Protein AF-A0A7C1Z2X5-F1 (afdb_monomer_lite)

pLDDT: mean 74.33, std 17.48, range [30.69, 94.12]

Structure (mmCIF, N/CA/C/O backbone):
data_AF-A0A7C1Z2X5-F1
#
_entry.id   AF-A0A7C1Z2X5-F1
#
loop_
_atom_site.group_PDB
_atom_site.id
_atom_site.type_symbol
_atom_site.label_atom_id
_atom_site.label_alt_id
_atom_site.label_comp_id
_atom_site.label_asym_id
_atom_site.label_entity_id
_atom_site.label_seq_id
_atom_site.pdbx_PDB_ins_code
_atom_site.Cartn_x
_atom_site.Cartn_y
_atom_site.Cartn_z
_atom_site.occupancy
_atom_site.B_iso_or_equiv
_atom_site.auth_seq_id
_atom_site.auth_comp_id
_atom_site.auth_asym_id
_atom_site.auth_atom_id
_atom_site.pdbx_PDB_model_num
ATOM 1 N N . MET A 1 1 ? 33.574 61.522 -12.516 1.00 36.53 1 MET A N 1
ATOM 2 C CA . MET A 1 1 ? 32.920 60.267 -12.088 1.00 36.53 1 MET A CA 1
ATOM 3 C C . MET A 1 1 ? 31.452 60.374 -12.451 1.00 36.53 1 MET A C 1
ATOM 5 O O . MET A 1 1 ? 30.742 61.116 -11.791 1.00 36.53 1 MET A O 1
ATOM 9 N N . VAL A 1 2 ? 31.023 59.736 -13.539 1.00 30.69 2 VAL A N 1
ATOM 10 C CA . VAL A 1 2 ? 29.608 59.708 -13.940 1.00 30.69 2 VAL A CA 1
ATOM 11 C C . VAL A 1 2 ? 29.124 58.285 -13.712 1.00 30.69 2 VAL A C 1
ATOM 13 O O . VAL A 1 2 ? 29.664 57.353 -14.300 1.00 30.69 2 VAL A O 1
ATOM 16 N N . ALA A 1 3 ? 28.179 58.125 -12.788 1.00 36.22 3 ALA A N 1
ATOM 17 C CA . ALA A 1 3 ? 27.564 56.844 -12.484 1.00 36.22 3 ALA A CA 1
ATOM 18 C C . ALA A 1 3 ? 26.630 56.450 -13.634 1.00 36.22 3 ALA A C 1
ATOM 20 O O . ALA A 1 3 ? 25.694 57.178 -13.963 1.00 36.22 3 ALA A O 1
ATOM 21 N N . SER A 1 4 ? 26.890 55.305 -14.257 1.00 33.34 4 SER A N 1
ATOM 22 C CA . SER A 1 4 ? 25.981 54.675 -15.207 1.00 33.34 4 SER A CA 1
ATOM 23 C C . SER A 1 4 ? 24.850 53.991 -14.435 1.00 33.34 4 SER A C 1
ATOM 25 O O . SER A 1 4 ? 25.054 52.989 -13.755 1.00 33.34 4 SER A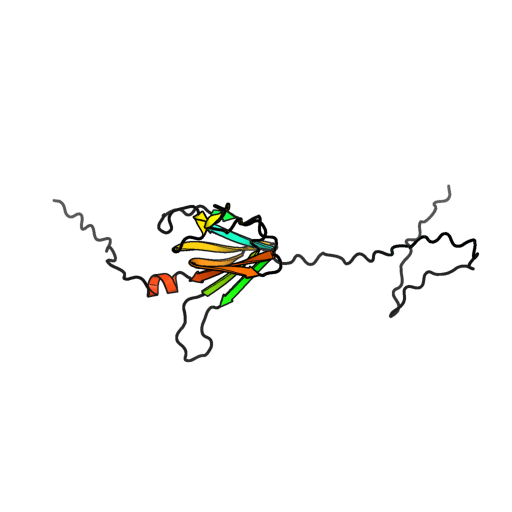 O 1
ATOM 27 N N . VAL A 1 5 ? 23.644 54.549 -14.531 1.00 36.69 5 VAL A N 1
ATOM 28 C CA . VAL A 1 5 ? 22.410 53.912 -14.054 1.00 36.69 5 VAL A CA 1
ATOM 29 C C . VAL A 1 5 ? 22.036 52.806 -15.043 1.00 36.69 5 VAL A C 1
ATOM 31 O O . VAL A 1 5 ? 21.775 53.077 -16.213 1.00 36.69 5 VAL A O 1
ATOM 34 N N . GLN A 1 6 ? 22.033 51.554 -14.588 1.00 34.34 6 GLN A N 1
ATOM 35 C CA . GLN A 1 6 ? 21.512 50.415 -15.348 1.00 34.34 6 GLN A CA 1
ATOM 36 C C . GLN A 1 6 ? 19.977 50.425 -15.249 1.00 34.34 6 GLN A C 1
ATOM 38 O O . GLN A 1 6 ? 19.421 50.193 -14.178 1.00 34.34 6 GLN A O 1
ATOM 43 N N . LEU A 1 7 ? 19.287 50.730 -16.352 1.00 38.97 7 LEU A N 1
ATOM 44 C CA . LEU A 1 7 ? 17.836 50.553 -16.461 1.00 38.97 7 LEU A CA 1
ATOM 45 C C . LEU A 1 7 ? 17.527 49.060 -16.649 1.00 38.97 7 LEU A C 1
ATOM 47 O O . LEU A 1 7 ? 17.833 48.492 -17.695 1.00 38.97 7 LEU A O 1
ATOM 51 N N . ASN A 1 8 ? 16.894 48.438 -15.652 1.00 41.94 8 ASN A N 1
ATOM 52 C CA . ASN A 1 8 ? 16.293 47.112 -15.792 1.00 41.94 8 ASN A CA 1
ATOM 53 C C . ASN A 1 8 ? 15.168 47.182 -16.835 1.00 41.94 8 ASN A C 1
ATOM 55 O O . ASN A 1 8 ? 14.164 47.865 -16.628 1.00 41.94 8 ASN A O 1
ATOM 59 N N . ALA A 1 9 ? 15.341 46.491 -17.961 1.00 46.16 9 ALA A N 1
ATOM 60 C CA . ALA A 1 9 ? 14.341 46.408 -19.017 1.00 46.16 9 ALA A CA 1
ATOM 61 C C . ALA A 1 9 ? 13.081 45.689 -18.501 1.00 46.16 9 ALA A C 1
ATOM 63 O O . ALA A 1 9 ? 13.100 44.486 -18.247 1.00 46.16 9 ALA A O 1
ATOM 64 N N . ALA A 1 10 ? 11.980 46.425 -18.344 1.00 41.62 10 ALA A N 1
ATOM 65 C CA . ALA A 1 10 ? 10.670 45.841 -18.089 1.00 41.62 10 ALA A CA 1
ATOM 66 C C . ALA A 1 10 ? 10.090 45.304 -19.406 1.00 41.62 10 ALA A C 1
ATOM 68 O O . ALA A 1 10 ? 9.787 46.069 -20.321 1.00 41.62 10 ALA A O 1
ATOM 69 N N . VAL A 1 11 ? 9.932 43.984 -19.498 1.00 43.09 11 VAL A N 1
ATOM 70 C CA . VAL A 1 11 ? 9.144 43.326 -20.547 1.00 43.09 11 VAL A CA 1
ATOM 71 C C . VAL A 1 11 ? 7.666 43.629 -20.274 1.00 43.09 11 VAL A C 1
ATOM 73 O O . VAL A 1 11 ? 7.116 43.177 -19.273 1.00 43.09 11 VAL A O 1
ATOM 76 N N . GLN A 1 12 ? 7.027 44.432 -21.128 1.00 41.28 12 GLN A N 1
ATOM 77 C CA . GLN A 1 12 ? 5.584 44.690 -21.080 1.00 41.28 12 GLN A CA 1
ATOM 78 C C . GLN A 1 12 ? 4.863 43.602 -21.885 1.00 41.28 12 GLN A C 1
ATOM 80 O O . GLN A 1 12 ? 5.049 43.495 -23.096 1.00 41.28 12 GLN A O 1
ATOM 85 N N . LEU A 1 13 ? 4.061 42.780 -21.209 1.00 40.88 13 LEU A N 1
ATOM 86 C CA . LEU A 1 13 ? 3.206 41.781 -21.846 1.00 40.88 13 LEU A CA 1
ATOM 87 C C . LEU A 1 13 ? 1.872 42.448 -22.194 1.00 40.88 13 LEU A C 1
ATOM 89 O O . LEU A 1 13 ? 1.061 42.673 -21.302 1.00 40.88 13 LEU A O 1
ATOM 93 N N . ASN A 1 14 ? 1.649 42.764 -23.472 1.00 41.78 14 ASN A N 1
ATOM 94 C CA . ASN A 1 14 ? 0.318 43.094 -23.976 1.00 41.78 14 ASN A CA 1
ATOM 95 C C . ASN A 1 14 ? -0.160 41.991 -24.916 1.00 41.78 14 ASN A C 1
ATOM 97 O O . ASN A 1 14 ? 0.607 41.433 -25.699 1.00 41.78 14 ASN A O 1
ATOM 101 N N . ASP A 1 15 ? -1.434 41.676 -24.748 1.00 51.31 15 ASP A N 1
ATOM 102 C CA . ASP A 1 15 ? -2.094 40.431 -25.099 1.00 51.31 15 ASP A CA 1
ATOM 103 C C . ASP A 1 15 ? -1.621 39.782 -26.420 1.00 51.31 15 ASP A C 1
ATOM 105 O O . ASP A 1 15 ? -1.677 40.355 -27.509 1.00 51.31 15 ASP A O 1
ATOM 109 N N . THR A 1 16 ? -1.160 38.537 -26.282 1.00 46.31 16 THR A N 1
ATOM 110 C CA . THR A 1 16 ? -0.914 37.533 -27.332 1.00 46.31 16 THR A CA 1
ATOM 111 C C . THR A 1 16 ? 0.319 37.630 -28.258 1.00 46.31 16 THR A C 1
ATOM 113 O O . THR A 1 16 ? 0.511 36.703 -29.048 1.00 46.31 16 THR A O 1
ATOM 116 N N . ARG A 1 17 ? 1.232 38.617 -28.178 1.00 43.19 17 ARG A N 1
ATOM 117 C CA . ARG A 1 17 ? 2.534 38.547 -28.906 1.00 43.19 17 ARG A CA 1
ATOM 118 C C . ARG A 1 17 ? 3.709 39.183 -28.153 1.00 43.19 17 ARG A C 1
ATOM 120 O O . ARG A 1 17 ? 3.627 40.324 -27.717 1.00 43.19 17 ARG A O 1
ATOM 127 N N . VAL A 1 18 ? 4.845 38.478 -28.099 1.00 48.53 18 VAL A N 1
ATOM 128 C CA . VAL A 1 18 ? 6.144 39.038 -27.677 1.00 48.53 18 VAL A CA 1
ATOM 129 C C . VAL A 1 18 ? 6.671 39.923 -28.807 1.00 48.53 18 VAL A C 1
ATOM 131 O O . VAL A 1 18 ? 7.112 39.413 -29.836 1.00 48.53 18 VAL A O 1
ATOM 134 N N . GLN A 1 19 ? 6.612 41.245 -28.648 1.00 46.66 19 GLN A N 1
ATOM 135 C CA . GLN A 1 19 ? 7.314 42.168 -29.539 1.00 46.66 19 GLN A CA 1
ATOM 136 C C . GLN A 1 19 ? 8.690 42.487 -28.955 1.00 46.66 19 GLN A C 1
ATOM 138 O O . GLN A 1 19 ? 8.807 43.108 -27.902 1.00 46.66 19 GLN A O 1
ATOM 143 N N . LEU A 1 20 ? 9.743 42.059 -29.651 1.00 52.00 20 LEU A N 1
ATOM 144 C CA . LEU A 1 20 ? 11.082 42.598 -29.438 1.00 52.00 20 LEU A CA 1
ATOM 145 C C . LEU A 1 20 ? 11.093 43.986 -30.086 1.00 52.00 20 LEU A C 1
ATOM 147 O O . LEU A 1 20 ? 10.837 44.091 -31.285 1.00 52.00 20 LEU A O 1
ATOM 151 N N . ASN A 1 21 ? 11.334 45.046 -29.312 1.00 46.88 21 ASN A N 1
ATOM 152 C CA . ASN A 1 21 ? 11.416 46.412 -29.837 1.00 46.88 21 ASN A CA 1
ATOM 153 C C . ASN A 1 21 ? 12.552 46.512 -30.868 1.00 46.88 21 ASN A C 1
ATOM 155 O O . ASN A 1 21 ? 13.716 46.700 -30.515 1.00 46.88 21 ASN A O 1
ATOM 159 N N . GLY A 1 22 ? 12.208 46.370 -32.146 1.00 48.06 22 GLY A N 1
ATOM 160 C CA . GLY A 1 22 ? 13.122 46.568 -33.259 1.00 48.06 22 GLY A CA 1
ATOM 161 C C . GLY A 1 22 ? 13.428 48.052 -33.446 1.00 48.06 22 GLY A C 1
ATOM 162 O O . GLY A 1 22 ? 12.606 48.794 -33.975 1.00 48.06 22 GLY A O 1
ATOM 163 N N . GLY A 1 23 ? 14.636 48.473 -33.062 1.00 51.31 23 GLY A N 1
ATOM 164 C CA . GLY A 1 23 ? 15.364 49.467 -33.861 1.00 51.31 23 GLY A CA 1
ATOM 165 C C . GLY A 1 23 ? 15.668 48.884 -35.253 1.00 51.31 23 GLY A C 1
ATOM 166 O O . GLY A 1 23 ? 15.601 47.662 -35.409 1.00 51.31 23 GLY A O 1
ATOM 167 N N . PRO A 1 24 ? 15.940 49.715 -36.278 1.00 46.16 24 PRO A N 1
ATOM 168 C CA . PRO A 1 24 ? 15.879 49.306 -37.681 1.00 46.16 24 PRO A CA 1
ATOM 169 C C . PRO A 1 24 ? 16.773 48.091 -37.959 1.00 46.16 24 PRO A C 1
ATOM 171 O O . PRO A 1 24 ? 17.960 48.079 -37.642 1.00 46.16 24 PRO A O 1
ATOM 174 N N . TYR A 1 25 ? 16.157 47.065 -38.537 1.00 45.47 25 TYR A N 1
ATOM 175 C CA . TYR A 1 25 ? 16.749 45.794 -38.932 1.00 45.47 25 TYR A CA 1
ATOM 176 C C . TYR A 1 25 ? 17.856 46.023 -39.970 1.00 45.47 25 TYR A C 1
ATOM 178 O O . TYR A 1 25 ? 17.603 46.481 -41.079 1.00 45.47 25 TYR A O 1
ATOM 186 N N . THR A 1 26 ? 19.096 45.674 -39.638 1.00 45.47 26 THR A N 1
ATOM 187 C CA . THR A 1 26 ? 20.100 45.351 -40.652 1.00 45.47 26 THR A CA 1
ATOM 188 C C . THR A 1 26 ? 20.027 43.851 -40.901 1.00 45.47 26 THR A C 1
ATOM 190 O O . THR A 1 26 ? 20.527 43.035 -40.130 1.00 45.47 26 THR A O 1
ATOM 193 N N . GLU A 1 27 ? 19.340 43.478 -41.976 1.00 49.50 27 GLU A N 1
ATOM 194 C CA . GLU A 1 27 ? 19.262 42.108 -42.481 1.00 49.50 27 GLU A CA 1
ATOM 195 C C . GLU A 1 27 ? 20.616 41.683 -43.075 1.00 49.50 27 GLU A C 1
ATOM 197 O O . GLU A 1 27 ? 20.890 41.799 -44.265 1.00 49.50 27 GLU A O 1
ATOM 202 N N . GLY A 1 28 ? 21.516 41.233 -42.201 1.00 44.75 28 GLY A N 1
ATOM 203 C CA . GLY A 1 28 ? 22.799 40.640 -42.567 1.00 44.75 28 GLY A CA 1
ATOM 204 C C . GLY A 1 28 ? 22.756 39.120 -42.442 1.00 44.75 28 GLY A C 1
ATOM 205 O O . GLY A 1 28 ? 22.674 38.619 -41.329 1.00 44.75 28 GLY A O 1
ATOM 206 N N . ALA A 1 29 ? 22.826 38.436 -43.592 1.00 45.94 29 ALA A N 1
ATOM 207 C CA . ALA A 1 29 ? 23.126 37.015 -43.829 1.00 45.94 29 ALA A CA 1
ATOM 208 C C . ALA A 1 29 ? 22.556 35.985 -42.828 1.00 45.94 29 ALA A C 1
ATOM 210 O O . ALA A 1 29 ? 23.016 35.851 -41.698 1.00 45.94 29 ALA A O 1
ATOM 211 N N . ALA A 1 30 ? 21.615 35.168 -43.312 1.00 49.44 30 ALA A N 1
ATOM 212 C CA . ALA A 1 30 ? 20.989 34.060 -42.596 1.00 49.44 30 ALA A CA 1
ATOM 213 C C . ALA A 1 30 ? 22.002 33.004 -42.100 1.00 49.44 30 ALA A C 1
ATOM 215 O O . ALA A 1 30 ? 22.217 31.974 -42.735 1.00 49.44 30 ALA A O 1
ATOM 216 N N . ALA A 1 31 ? 22.593 33.227 -40.927 1.00 50.81 31 ALA A N 1
ATOM 217 C CA . ALA A 1 31 ? 23.061 32.148 -40.074 1.00 50.81 31 ALA A CA 1
ATOM 218 C C . ALA A 1 31 ? 21.823 31.596 -39.358 1.00 50.81 31 ALA A C 1
ATOM 220 O O . ALA A 1 31 ? 21.234 32.282 -38.524 1.00 50.81 31 ALA A O 1
ATOM 221 N N . GLY A 1 32 ? 21.386 30.392 -39.738 1.00 50.66 32 GLY A N 1
ATOM 222 C CA . GLY A 1 32 ? 20.233 29.688 -39.166 1.00 50.66 32 GLY A CA 1
ATOM 223 C C . GLY A 1 32 ? 20.441 29.301 -37.700 1.00 50.66 32 GLY A C 1
ATOM 224 O O . GLY A 1 32 ? 20.565 28.125 -37.376 1.00 50.66 32 GLY A O 1
ATOM 225 N N . GLY A 1 33 ? 20.516 30.291 -36.816 1.00 49.38 33 GLY A N 1
ATOM 226 C CA . GLY A 1 33 ? 20.497 30.110 -35.376 1.00 49.38 33 GLY A CA 1
ATOM 227 C C . GLY A 1 33 ? 19.057 30.135 -34.889 1.00 49.38 33 GLY A C 1
ATOM 228 O O . GLY A 1 33 ? 18.445 31.199 -34.833 1.00 49.38 33 GLY A O 1
ATOM 229 N N . SER A 1 34 ? 18.509 28.978 -34.524 1.00 54.19 34 SER A N 1
ATOM 230 C CA . SER A 1 34 ? 17.275 28.932 -33.740 1.00 54.19 34 SER A CA 1
ATOM 231 C C . SER A 1 34 ? 17.525 29.625 -32.400 1.00 54.19 34 SER A C 1
ATOM 233 O O . SER A 1 34 ? 18.297 29.133 -31.579 1.00 54.19 34 SER A O 1
ATOM 235 N N . SER A 1 35 ? 16.895 30.776 -32.170 1.00 57.00 35 SER A N 1
ATOM 236 C CA . SER A 1 35 ? 16.899 31.434 -30.867 1.00 57.00 35 SER A CA 1
ATOM 237 C C . SER A 1 35 ? 15.843 30.782 -29.975 1.00 57.00 35 SER A C 1
ATOM 239 O O . SER A 1 35 ? 14.650 31.067 -30.058 1.00 57.00 35 SER A O 1
ATOM 241 N N . SER A 1 36 ? 16.282 29.863 -29.116 1.00 53.84 36 SER A N 1
ATOM 242 C CA . SER A 1 36 ? 15.425 29.252 -28.100 1.00 53.84 36 SER A CA 1
ATOM 243 C C . SER A 1 36 ? 15.008 30.313 -27.077 1.00 53.84 36 SER A C 1
ATOM 245 O O . SER A 1 36 ? 15.839 30.804 -26.316 1.00 53.84 36 SER A O 1
ATOM 247 N N . HIS A 1 37 ? 13.726 30.676 -27.054 1.00 50.16 37 HIS A N 1
ATOM 248 C CA . HIS A 1 37 ? 13.151 31.560 -26.041 1.00 50.16 37 HIS A CA 1
ATOM 249 C C . HIS A 1 37 ? 12.508 30.687 -24.955 1.00 50.16 37 HIS A C 1
ATOM 251 O O . HIS A 1 37 ? 11.406 30.173 -25.137 1.00 50.16 37 HIS A O 1
ATOM 257 N N . SER A 1 38 ? 13.212 30.446 -23.847 1.00 61.62 38 SER A N 1
ATOM 258 C CA . SER A 1 38 ? 12.639 29.741 -22.699 1.00 61.62 38 SER A CA 1
ATOM 259 C C . SER A 1 38 ? 11.885 30.734 -21.819 1.00 61.62 38 SER A C 1
ATOM 261 O O . SER A 1 38 ? 12.467 31.618 -21.196 1.00 61.62 38 SER A O 1
ATOM 263 N N . VAL A 1 39 ? 10.563 30.591 -21.758 1.00 58.44 39 VAL A N 1
ATOM 264 C CA . VAL A 1 39 ? 9.760 31.263 -20.734 1.00 58.44 39 VAL A CA 1
ATOM 265 C C . VAL A 1 39 ? 9.771 30.358 -19.508 1.00 58.44 39 VAL A C 1
ATOM 267 O O . VAL A 1 39 ? 9.237 29.251 -19.542 1.00 58.44 39 VAL A O 1
ATOM 270 N N . ALA A 1 40 ? 10.441 30.791 -18.443 1.00 60.84 40 ALA A N 1
ATOM 271 C CA . ALA A 1 40 ? 10.440 30.070 -17.179 1.00 60.84 40 ALA A CA 1
ATOM 272 C C . ALA A 1 40 ? 9.065 30.223 -16.518 1.00 60.84 40 ALA A C 1
ATOM 274 O O . ALA A 1 40 ? 8.666 31.326 -16.144 1.00 60.84 40 ALA A O 1
ATOM 275 N N . PHE A 1 41 ? 8.342 29.119 -16.359 1.00 56.50 41 PHE A N 1
ATOM 276 C CA . PHE A 1 41 ? 7.187 29.091 -15.471 1.00 56.50 41 PHE A CA 1
ATOM 277 C C . PHE A 1 41 ? 7.702 29.045 -14.025 1.00 56.50 41 PHE A C 1
ATOM 279 O O . PHE A 1 41 ? 8.549 28.199 -13.725 1.00 56.50 41 PHE A O 1
ATOM 286 N N . PRO A 1 42 ? 7.244 29.923 -13.117 1.00 52.91 42 PRO A N 1
ATOM 287 C CA . PRO A 1 42 ? 7.617 29.823 -11.712 1.00 52.91 42 PRO A CA 1
ATOM 288 C C . PRO A 1 42 ? 7.030 28.524 -11.142 1.00 52.91 42 PRO A C 1
ATOM 290 O O . PRO A 1 42 ? 5.826 28.420 -10.926 1.00 52.91 42 PRO A O 1
ATOM 293 N N . SER A 1 43 ? 7.866 27.510 -10.898 1.00 59.62 43 SER A N 1
ATOM 294 C CA . SER A 1 43 ? 7.440 26.206 -10.365 1.00 59.62 43 SER A CA 1
ATOM 295 C C . SER A 1 43 ? 7.250 26.219 -8.843 1.00 59.62 43 SER A C 1
ATOM 297 O O . SER A 1 43 ? 7.508 25.234 -8.159 1.00 59.62 43 SER A O 1
ATOM 299 N N . THR A 1 44 ? 6.792 27.343 -8.285 1.00 55.34 44 THR A N 1
ATOM 300 C CA . THR A 1 44 ? 6.577 27.510 -6.836 1.00 55.34 44 THR A CA 1
ATOM 301 C C . THR A 1 44 ? 5.306 26.809 -6.341 1.00 55.34 44 THR A C 1
ATOM 303 O O . THR A 1 44 ? 4.986 26.873 -5.158 1.00 55.34 44 THR A O 1
ATOM 306 N N . ALA A 1 45 ? 4.568 26.117 -7.213 1.00 53.38 45 ALA A N 1
ATOM 307 C CA . ALA A 1 45 ? 3.557 25.171 -6.767 1.00 53.38 45 ALA A CA 1
ATOM 308 C C . ALA A 1 45 ? 4.267 23.963 -6.140 1.00 53.38 45 ALA A C 1
ATOM 310 O O . ALA A 1 45 ? 4.688 23.040 -6.835 1.00 53.38 45 ALA A O 1
ATOM 311 N N . THR A 1 46 ? 4.430 23.981 -4.816 1.00 59.34 46 THR A N 1
ATOM 312 C CA . THR A 1 46 ? 4.780 22.776 -4.064 1.00 59.34 46 THR A CA 1
ATOM 313 C C . THR A 1 46 ? 3.572 21.855 -4.106 1.00 59.34 46 THR A C 1
ATOM 315 O O . THR A 1 46 ? 2.618 22.017 -3.345 1.00 59.34 46 THR A O 1
ATOM 318 N N . PHE A 1 47 ? 3.591 20.918 -5.046 1.00 65.94 47 PHE A N 1
ATOM 319 C CA . PHE A 1 47 ? 2.647 19.815 -5.040 1.00 65.94 47 PHE A CA 1
ATOM 320 C C . PHE A 1 47 ? 2.892 18.955 -3.801 1.00 65.94 47 PHE A C 1
ATOM 322 O O . PHE A 1 47 ? 4.037 18.862 -3.344 1.00 65.94 47 PHE A O 1
ATOM 329 N N . PRO A 1 48 ? 1.834 18.361 -3.230 1.00 73.06 48 PRO A N 1
ATOM 330 C CA . PRO A 1 48 ? 2.021 17.455 -2.125 1.00 73.06 48 PRO A CA 1
ATOM 331 C C . PRO A 1 48 ? 2.881 16.281 -2.584 1.00 73.06 48 PRO A C 1
ATOM 333 O O . PRO A 1 48 ? 2.533 15.592 -3.542 1.00 73.06 48 PRO A O 1
ATOM 336 N N . ASP A 1 49 ? 4.012 16.089 -1.914 1.00 84.19 49 ASP A N 1
ATOM 337 C CA . ASP A 1 49 ? 4.848 14.916 -2.130 1.00 84.19 49 ASP A CA 1
ATOM 338 C C . ASP A 1 49 ? 4.224 13.752 -1.363 1.00 84.19 49 ASP A C 1
ATOM 340 O O . ASP A 1 49 ? 3.855 13.911 -0.194 1.00 84.19 49 ASP A O 1
ATOM 344 N N . VAL A 1 50 ? 4.034 12.622 -2.040 1.00 85.12 50 VAL A N 1
ATOM 345 C CA . VAL A 1 50 ? 3.374 11.439 -1.488 1.00 85.12 50 VAL A CA 1
ATOM 346 C C . VAL A 1 50 ? 4.368 10.301 -1.456 1.00 85.12 50 VAL A C 1
ATOM 348 O O . VAL A 1 50 ? 4.987 9.960 -2.459 1.00 85.12 50 VAL A O 1
ATOM 351 N N . VAL A 1 51 ? 4.463 9.675 -0.293 1.00 89.69 51 VAL A N 1
ATOM 352 C CA . VAL A 1 51 ? 5.350 8.554 -0.041 1.00 89.69 51 VAL A CA 1
ATOM 353 C C . VAL A 1 51 ? 4.527 7.345 0.380 1.00 89.69 51 VAL A C 1
ATOM 355 O O . VAL A 1 51 ? 3.632 7.436 1.228 1.00 89.69 51 VAL A O 1
ATOM 358 N N . VAL A 1 52 ? 4.861 6.205 -0.217 1.00 89.94 52 VAL A N 1
ATOM 359 C CA . VAL A 1 52 ? 4.323 4.892 0.139 1.00 89.94 52 VAL A CA 1
ATOM 360 C C . VAL A 1 52 ? 5.370 4.145 0.947 1.00 89.94 52 VAL A C 1
ATOM 362 O O . VAL A 1 52 ? 6.549 4.107 0.587 1.00 89.94 52 VAL A O 1
ATOM 365 N N . GLU A 1 53 ? 4.939 3.546 2.050 1.00 91.31 53 GLU A N 1
ATOM 366 C CA . GLU A 1 53 ? 5.801 2.750 2.913 1.00 91.31 53 GLU A CA 1
ATOM 367 C C . GLU A 1 53 ? 5.165 1.406 3.228 1.00 91.31 53 GLU A C 1
ATOM 369 O O . GLU A 1 53 ? 3.975 1.322 3.536 1.00 91.31 53 GLU A O 1
ATOM 374 N N . ILE A 1 54 ? 5.996 0.368 3.218 1.00 90.38 54 ILE A N 1
ATOM 375 C CA . ILE A 1 54 ? 5.601 -1.014 3.485 1.00 90.38 54 ILE A CA 1
ATOM 376 C C . ILE A 1 54 ? 6.286 -1.484 4.766 1.00 90.38 54 ILE A C 1
ATOM 378 O O . ILE A 1 54 ? 7.447 -1.150 5.023 1.00 90.38 54 ILE A O 1
ATOM 382 N N . SER A 1 55 ? 5.575 -2.248 5.591 1.00 91.38 55 SER A N 1
ATOM 383 C CA . SER A 1 55 ? 6.136 -2.821 6.809 1.00 91.38 55 SER A CA 1
ATOM 384 C C . SER A 1 55 ? 7.065 -3.998 6.502 1.00 91.38 55 SER A C 1
ATOM 386 O O . SER A 1 55 ? 6.650 -4.955 5.849 1.00 91.38 55 SER A O 1
ATOM 388 N N . THR A 1 56 ? 8.279 -3.990 7.053 1.00 86.38 56 THR A N 1
ATOM 389 C CA . THR A 1 56 ? 9.213 -5.138 6.995 1.00 86.38 56 THR A CA 1
ATOM 390 C C . THR A 1 56 ? 9.084 -6.086 8.187 1.00 86.38 56 THR A C 1
ATOM 392 O O . THR A 1 56 ? 9.530 -7.231 8.150 1.00 86.38 56 THR A O 1
ATOM 395 N N . SER A 1 57 ? 8.437 -5.615 9.246 1.00 84.62 57 SER A N 1
ATOM 396 C CA . SER A 1 57 ? 8.134 -6.362 10.471 1.00 84.62 57 SER A CA 1
ATOM 397 C C . SER A 1 57 ? 6.920 -7.276 10.296 1.00 84.62 57 SER A C 1
ATOM 399 O O . SER A 1 57 ? 6.109 -7.071 9.390 1.00 84.62 57 SER A O 1
ATOM 401 N N . ASP A 1 58 ? 6.812 -8.296 11.152 1.00 80.06 58 ASP A N 1
ATOM 402 C CA . ASP A 1 58 ? 5.634 -9.168 11.226 1.00 80.06 58 ASP A CA 1
ATOM 403 C C . ASP A 1 58 ? 4.347 -8.326 11.369 1.00 80.06 58 ASP A C 1
ATOM 405 O O . ASP A 1 58 ? 4.350 -7.344 12.119 1.00 80.06 58 ASP A O 1
ATOM 409 N N . PRO A 1 59 ? 3.252 -8.664 10.664 1.00 72.75 59 PRO A N 1
ATOM 410 C CA . PRO A 1 59 ? 2.011 -7.887 10.700 1.00 72.75 59 PRO A CA 1
ATOM 411 C C . PRO A 1 59 ? 1.371 -7.739 12.091 1.00 72.75 59 PRO A C 1
ATOM 413 O O . PRO A 1 59 ? 0.599 -6.798 12.304 1.00 72.75 59 PRO A O 1
ATOM 416 N N . LEU A 1 60 ? 1.697 -8.630 13.033 1.00 73.50 60 LEU A N 1
ATOM 417 C CA . LEU A 1 60 ? 1.239 -8.593 14.425 1.00 73.50 60 LEU A CA 1
ATOM 418 C C . LEU A 1 60 ? 2.313 -8.083 15.402 1.00 73.50 60 LEU A C 1
ATOM 420 O O . LEU A 1 60 ? 2.103 -8.112 16.616 1.00 73.50 60 LEU A O 1
ATOM 424 N N . ALA A 1 61 ? 3.460 -7.610 14.905 1.00 79.12 61 ALA A N 1
ATOM 425 C CA . ALA A 1 61 ? 4.515 -7.069 15.753 1.00 79.12 61 ALA A CA 1
ATOM 426 C C . ALA A 1 61 ? 4.036 -5.826 16.522 1.00 79.12 61 ALA A C 1
ATOM 428 O O . ALA A 1 61 ? 3.398 -4.926 15.975 1.00 79.12 61 ALA A O 1
ATOM 429 N N . SER A 1 62 ? 4.416 -5.740 17.800 1.00 74.62 62 SER A N 1
ATOM 430 C CA . SER A 1 62 ? 4.124 -4.584 18.661 1.00 74.62 62 SER A CA 1
ATOM 431 C C . SER A 1 62 ? 4.877 -3.310 18.255 1.00 74.62 62 SER A C 1
ATOM 433 O O . SER A 1 62 ? 4.488 -2.214 18.651 1.00 74.62 62 SER A O 1
ATOM 435 N N . SER A 1 63 ? 5.936 -3.440 17.451 1.00 83.62 63 SER A N 1
ATOM 436 C CA . SER A 1 63 ? 6.682 -2.334 16.851 1.00 83.62 63 SER A CA 1
ATOM 437 C C . SER A 1 63 ? 6.843 -2.575 15.355 1.00 83.62 63 SER A C 1
ATOM 439 O O . SER A 1 63 ? 7.313 -3.638 14.945 1.00 83.62 63 SER A O 1
ATOM 441 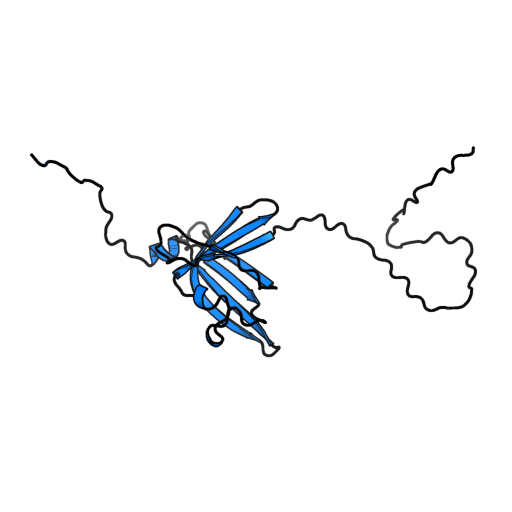N N . VAL A 1 64 ? 6.455 -1.583 14.549 1.00 86.44 64 VAL A N 1
ATOM 442 C CA . VAL A 1 64 ? 6.436 -1.690 13.087 1.00 86.44 64 VAL A CA 1
ATOM 443 C C . VAL A 1 64 ? 7.606 -0.921 12.477 1.00 86.44 64 VAL A C 1
ATOM 445 O O . VAL A 1 64 ? 7.694 0.301 12.610 1.00 86.44 64 VAL A O 1
ATOM 448 N N . THR A 1 65 ? 8.485 -1.626 11.767 1.00 90.62 65 THR A N 1
ATOM 449 C CA . THR A 1 65 ? 9.520 -1.036 10.905 1.00 90.62 65 THR A CA 1
ATOM 450 C C . THR A 1 65 ? 8.993 -0.787 9.497 1.00 90.62 65 THR A C 1
ATOM 452 O O . THR A 1 65 ? 8.373 -1.668 8.903 1.00 90.62 65 THR A O 1
ATOM 455 N N . TRP A 1 66 ? 9.275 0.403 8.963 1.00 90.00 66 TRP A N 1
ATOM 456 C CA . TRP A 1 66 ? 8.794 0.876 7.664 1.00 90.00 66 TRP A CA 1
ATOM 457 C C . TRP A 1 66 ? 9.938 1.008 6.665 1.00 90.00 66 TRP A C 1
ATOM 459 O O . TRP A 1 66 ? 11.007 1.515 7.007 1.00 90.00 66 TRP A O 1
ATOM 469 N N . THR A 1 67 ? 9.680 0.607 5.427 1.00 90.56 67 THR A N 1
ATOM 470 C CA . THR A 1 67 ? 10.573 0.814 4.290 1.00 90.56 67 THR A CA 1
ATOM 471 C C . THR A 1 67 ? 9.863 1.661 3.248 1.00 90.56 67 THR A C 1
ATOM 473 O O . THR A 1 67 ? 8.756 1.333 2.824 1.00 90.56 67 THR A O 1
ATOM 476 N N . THR A 1 68 ? 10.512 2.749 2.840 1.00 89.50 68 THR A N 1
ATOM 477 C CA . THR A 1 68 ? 10.020 3.636 1.787 1.00 89.50 68 THR A CA 1
ATOM 478 C C . THR A 1 68 ? 10.187 3.000 0.413 1.00 89.50 68 THR A C 1
ATOM 480 O O . THR A 1 68 ? 11.252 2.476 0.082 1.00 89.50 68 THR A O 1
ATOM 483 N N . VAL A 1 69 ? 9.140 3.094 -0.400 1.00 85.19 69 VAL A N 1
ATOM 484 C CA . VAL A 1 69 ? 9.178 2.755 -1.822 1.00 85.19 69 VAL A CA 1
ATOM 485 C C . VAL A 1 69 ? 9.845 3.905 -2.578 1.00 85.19 69 VAL A C 1
ATOM 487 O O . VAL A 1 69 ? 9.325 5.018 -2.579 1.00 85.19 69 VAL A O 1
ATOM 490 N N . THR A 1 70 ? 11.002 3.662 -3.198 1.00 73.44 70 THR A N 1
ATOM 491 C CA . THR A 1 70 ? 11.814 4.719 -3.836 1.00 73.44 70 THR A CA 1
ATOM 492 C C . THR A 1 70 ? 12.004 4.558 -5.342 1.00 73.44 70 THR A C 1
ATOM 494 O O . THR A 1 70 ? 12.402 5.523 -5.987 1.00 73.44 70 THR A O 1
ATOM 497 N N . SER A 1 71 ? 11.775 3.372 -5.915 1.00 62.69 71 SER A N 1
ATOM 498 C CA . SER A 1 71 ? 12.120 3.099 -7.323 1.00 62.69 71 SER A CA 1
ATOM 499 C C . SER A 1 71 ? 10.999 3.387 -8.324 1.00 62.69 71 SER A C 1
ATOM 501 O O . SER A 1 71 ? 11.251 3.510 -9.521 1.00 62.69 71 SER A O 1
ATOM 503 N N . SER A 1 72 ? 9.763 3.558 -7.861 1.00 61.03 72 SER A N 1
ATOM 504 C CA . SER A 1 72 ? 8.612 3.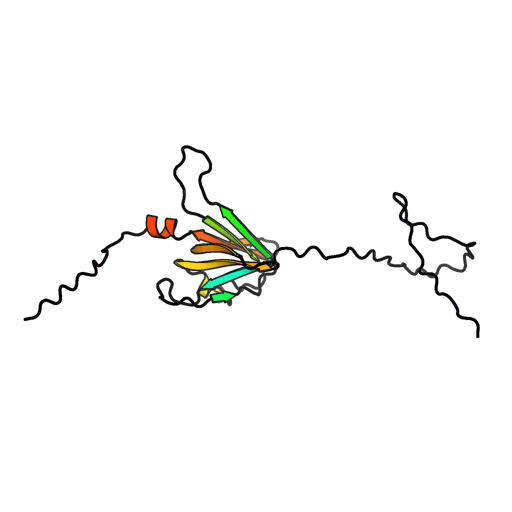631 -8.758 1.00 61.03 72 SER A CA 1
ATOM 505 C C . SER A 1 72 ? 8.429 5.018 -9.366 1.00 61.03 72 SER A C 1
ATOM 507 O O . SER A 1 72 ? 8.003 5.964 -8.704 1.00 61.03 72 SER A O 1
ATOM 509 N N . LYS A 1 73 ? 8.711 5.125 -10.669 1.00 65.69 73 LYS A N 1
ATOM 510 C CA . LYS A 1 73 ? 8.592 6.368 -11.455 1.00 65.69 73 LYS A CA 1
ATOM 511 C C . LYS A 1 73 ? 7.151 6.859 -11.584 1.00 65.69 73 LYS A C 1
ATOM 513 O O . LYS A 1 73 ? 6.933 8.043 -11.840 1.00 65.69 73 LYS A O 1
ATOM 518 N N . ARG A 1 74 ? 6.171 5.964 -11.425 1.00 78.31 74 ARG A N 1
ATOM 519 C CA . ARG A 1 74 ? 4.743 6.292 -11.401 1.00 78.31 74 ARG A CA 1
ATOM 520 C C . ARG A 1 74 ? 4.069 5.549 -10.258 1.00 78.31 74 ARG A C 1
ATOM 522 O O . ARG A 1 74 ? 4.074 4.321 -10.222 1.00 78.31 74 ARG A O 1
ATOM 529 N N . ILE A 1 75 ? 3.494 6.324 -9.346 1.00 84.25 75 ILE A N 1
ATOM 530 C CA . ILE A 1 75 ? 2.651 5.840 -8.258 1.00 84.25 75 ILE A CA 1
ATOM 531 C C . ILE A 1 75 ? 1.309 6.557 -8.391 1.00 84.25 75 ILE A C 1
ATOM 533 O O . ILE A 1 75 ? 1.240 7.783 -8.305 1.00 84.25 75 ILE A O 1
ATOM 537 N N . GLY A 1 76 ? 0.251 5.791 -8.627 1.00 87.31 76 GLY A N 1
ATOM 538 C CA . GLY A 1 76 ? -1.133 6.243 -8.558 1.00 87.31 76 GLY A CA 1
ATOM 539 C C . GLY A 1 76 ? -1.821 5.568 -7.382 1.00 87.31 76 GLY A C 1
ATOM 540 O O . GLY A 1 76 ? -1.551 4.410 -7.096 1.00 87.31 76 GLY A O 1
ATOM 541 N N . PHE A 1 77 ? -2.705 6.265 -6.680 1.00 90.94 77 PHE A N 1
ATOM 542 C CA . PHE A 1 77 ? -3.506 5.638 -5.635 1.00 90.94 77 PHE A CA 1
ATOM 543 C C . PHE A 1 77 ? -4.921 6.197 -5.629 1.00 90.94 77 PHE A C 1
ATOM 545 O O . PHE A 1 77 ? -5.161 7.365 -5.942 1.00 90.94 77 PHE A O 1
ATOM 552 N N . ARG A 1 78 ? -5.859 5.349 -5.230 1.00 92.69 78 ARG A N 1
ATOM 553 C CA . ARG A 1 78 ? -7.260 5.686 -5.018 1.00 92.69 78 ARG A CA 1
ATOM 554 C C . ARG A 1 78 ? -7.658 5.197 -3.638 1.00 92.69 78 ARG A C 1
ATOM 556 O O . ARG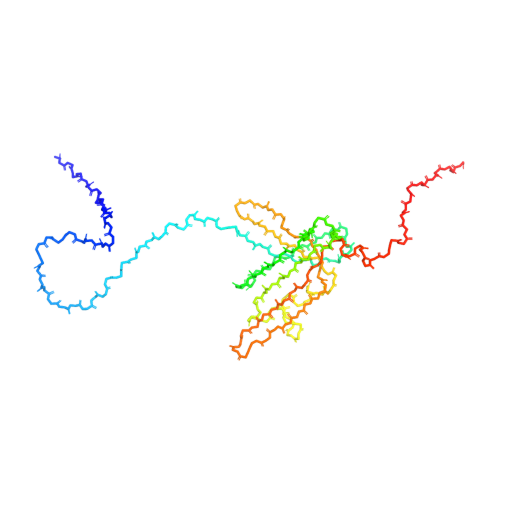 A 1 78 ? -7.379 4.055 -3.299 1.00 92.69 78 ARG A O 1
ATOM 563 N N . ILE A 1 79 ? -8.274 6.062 -2.840 1.00 92.75 79 ILE A N 1
ATOM 564 C CA . ILE A 1 79 ? -8.758 5.733 -1.497 1.00 92.75 79 ILE A CA 1
ATOM 565 C C . ILE A 1 79 ? -10.268 5.950 -1.492 1.00 92.75 79 ILE A C 1
ATOM 567 O O . ILE A 1 79 ? -10.722 7.082 -1.654 1.00 92.75 79 ILE A O 1
ATOM 571 N N . ASP A 1 80 ? -11.032 4.887 -1.264 1.00 91.06 80 ASP A N 1
ATOM 572 C CA . ASP A 1 80 ? -12.481 4.943 -1.098 1.00 91.06 80 ASP A CA 1
ATOM 573 C C . ASP A 1 80 ? -12.810 4.648 0.377 1.00 91.06 80 ASP A C 1
ATOM 575 O O . ASP A 1 80 ? -12.456 3.606 0.929 1.00 91.06 80 ASP A O 1
ATOM 579 N N . ARG A 1 81 ? -13.453 5.606 1.056 1.00 87.62 81 ARG A N 1
ATOM 580 C CA . ARG A 1 81 ? -13.856 5.499 2.469 1.00 87.62 81 ARG A CA 1
ATOM 581 C C . ARG A 1 81 ? -15.230 6.119 2.689 1.00 87.62 81 ARG A C 1
ATOM 583 O O . ARG A 1 81 ? -15.590 7.089 2.028 1.00 87.62 81 ARG A O 1
ATOM 590 N N . GLY A 1 82 ? -15.938 5.626 3.702 1.00 82.56 82 GLY A N 1
ATOM 591 C CA . GLY A 1 82 ? -17.222 6.178 4.131 1.00 82.56 82 GLY A CA 1
ATOM 592 C C . GLY A 1 82 ? -18.416 5.624 3.355 1.00 82.56 82 GLY A C 1
ATOM 593 O O . GLY A 1 82 ? -18.297 4.676 2.583 1.00 82.56 82 GLY A O 1
ATOM 594 N N . ARG A 1 83 ? -19.599 6.195 3.607 1.00 80.62 83 ARG A N 1
ATOM 595 C CA . ARG A 1 83 ? -20.848 5.772 2.957 1.00 80.62 83 ARG A CA 1
ATOM 596 C C . ARG A 1 83 ? -21.032 6.506 1.636 1.00 80.62 83 ARG A C 1
ATOM 598 O O . ARG A 1 83 ? -20.758 7.701 1.560 1.00 80.62 83 ARG A O 1
ATOM 605 N N . GLN A 1 84 ? -21.567 5.803 0.645 1.00 79.81 84 GLN A N 1
ATOM 606 C CA . GLN A 1 84 ? -21.946 6.395 -0.641 1.00 79.81 84 GLN A CA 1
ATOM 607 C C . GLN A 1 84 ? -23.303 7.114 -0.571 1.00 79.81 84 GLN A C 1
ATOM 609 O O . GLN A 1 84 ? -23.542 8.060 -1.315 1.00 79.81 84 GLN A O 1
ATOM 614 N N . ASP A 1 85 ? -24.175 6.712 0.357 1.00 83.50 85 ASP A N 1
ATOM 615 C CA . ASP A 1 85 ? -25.453 7.366 0.627 1.00 83.50 85 ASP A CA 1
ATOM 616 C C . ASP A 1 85 ? -25.802 7.324 2.130 1.00 83.50 85 ASP A C 1
ATOM 618 O O . ASP A 1 85 ? -25.105 6.720 2.950 1.00 83.50 85 ASP A O 1
ATOM 622 N N . GLN A 1 86 ? -26.876 8.013 2.520 1.00 77.88 86 GLN A N 1
ATOM 623 C CA . GLN A 1 86 ? -27.252 8.178 3.928 1.00 77.88 86 GLN A CA 1
ATOM 624 C C . GLN A 1 86 ? -27.756 6.883 4.591 1.00 77.88 86 GLN A C 1
ATOM 626 O O . GLN A 1 86 ? -27.723 6.780 5.819 1.00 77.88 86 GLN A O 1
ATOM 631 N N . LEU A 1 87 ? -28.232 5.911 3.807 1.00 86.44 87 LEU A N 1
ATOM 632 C CA . LEU A 1 87 ? -28.892 4.702 4.312 1.00 86.44 87 LEU A CA 1
ATOM 633 C C . LEU A 1 87 ? -27.999 3.457 4.246 1.00 86.44 87 LEU A C 1
ATOM 635 O O . LEU A 1 87 ? -28.289 2.465 4.912 1.00 86.44 87 LEU A O 1
ATOM 639 N N . SER A 1 88 ? -26.912 3.507 3.482 1.00 80.75 88 SER A N 1
ATOM 640 C CA . SER A 1 88 ? -25.985 2.398 3.314 1.00 80.75 88 SER A CA 1
ATOM 641 C C . SER A 1 88 ? -25.189 2.116 4.582 1.00 80.75 88 SER A C 1
ATOM 643 O O . SER A 1 88 ? -24.868 3.002 5.389 1.00 80.75 88 SER A O 1
ATOM 645 N N . ALA A 1 89 ? -24.825 0.844 4.734 1.00 80.62 89 ALA A N 1
ATOM 646 C CA . ALA A 1 89 ? -23.805 0.438 5.685 1.00 80.62 89 ALA A CA 1
ATOM 647 C C . ALA A 1 89 ? -22.472 1.126 5.347 1.00 80.62 89 ALA A C 1
ATOM 649 O O . ALA A 1 89 ? -22.216 1.479 4.196 1.00 80.62 89 ALA A O 1
ATOM 650 N N . VAL A 1 90 ? -21.632 1.343 6.360 1.00 83.62 90 VAL A N 1
ATOM 651 C CA . VAL A 1 90 ? -20.281 1.884 6.165 1.00 83.62 90 VAL A CA 1
ATOM 652 C C . VAL A 1 90 ? -19.385 0.721 5.727 1.00 83.62 90 VAL A C 1
ATOM 654 O O . VAL A 1 90 ? -19.134 -0.152 6.559 1.00 83.62 90 VAL A O 1
ATOM 657 N N . PRO A 1 91 ? -18.929 0.656 4.461 1.00 86.25 91 PRO A N 1
ATOM 658 C CA . PRO A 1 91 ? -17.941 -0.337 4.066 1.00 86.25 91 PRO A CA 1
ATOM 659 C C . PRO A 1 91 ? -16.588 -0.037 4.733 1.00 86.25 91 PRO A C 1
ATOM 661 O O . PRO A 1 91 ? -16.330 1.118 5.102 1.00 86.25 91 PRO A O 1
ATOM 664 N N . PRO A 1 92 ? -15.713 -1.047 4.874 1.00 89.12 92 PRO A N 1
ATOM 665 C CA . PRO A 1 92 ? -14.329 -0.806 5.259 1.00 89.12 92 PRO A CA 1
ATOM 666 C C . PRO A 1 92 ? -13.646 0.098 4.230 1.00 89.12 92 PRO A C 1
ATOM 668 O O . PRO A 1 92 ? -13.988 0.089 3.044 1.00 89.12 92 PRO A O 1
ATOM 671 N N . GLY A 1 93 ? -12.690 0.901 4.687 1.00 90.25 93 GLY A N 1
ATOM 672 C CA . GLY A 1 93 ? -11.877 1.715 3.801 1.00 90.25 93 GLY A CA 1
ATOM 673 C C . GLY A 1 93 ? -11.011 0.839 2.909 1.00 90.25 93 GLY A C 1
ATOM 674 O O . GLY A 1 93 ? -10.306 -0.042 3.401 1.00 90.25 93 GLY A O 1
ATOM 675 N N . VAL A 1 94 ? -11.037 1.109 1.609 1.00 93.38 94 VAL A N 1
ATOM 676 C CA . VAL A 1 94 ? -10.215 0.405 0.624 1.00 93.38 94 VAL A CA 1
ATOM 677 C C . VAL A 1 94 ? -9.292 1.383 -0.079 1.00 93.38 94 VAL A C 1
ATOM 679 O O . VAL A 1 94 ? -9.645 2.541 -0.325 1.00 93.38 94 VAL A O 1
ATOM 682 N N . CYS A 1 95 ? -8.087 0.924 -0.393 1.00 93.38 95 CYS A N 1
ATOM 683 C CA . CYS A 1 95 ? -7.152 1.669 -1.211 1.00 93.38 95 CYS A CA 1
ATOM 684 C C . CYS A 1 95 ? -6.623 0.786 -2.336 1.00 93.38 95 CYS A C 1
ATOM 686 O O . CYS A 1 95 ? -6.227 -0.351 -2.117 1.00 93.38 95 CYS A O 1
ATOM 688 N N . THR A 1 96 ? -6.649 1.316 -3.551 1.00 94.12 96 THR A N 1
ATOM 689 C CA . THR A 1 96 ? -6.019 0.702 -4.717 1.00 94.12 96 THR A CA 1
ATOM 690 C C . THR A 1 96 ? -4.768 1.496 -5.033 1.00 94.12 96 THR A C 1
ATOM 692 O O . THR A 1 96 ? -4.853 2.701 -5.280 1.00 94.12 96 THR A O 1
ATOM 695 N N . LEU A 1 97 ? -3.615 0.840 -4.975 1.00 91.38 97 LEU A N 1
ATOM 696 C CA . LEU A 1 97 ? -2.316 1.415 -5.285 1.00 91.38 97 LEU A CA 1
ATOM 697 C C . LEU A 1 97 ? -1.829 0.832 -6.610 1.00 91.38 97 LEU A C 1
ATOM 699 O O . LEU A 1 97 ? -1.690 -0.375 -6.749 1.00 91.38 97 LEU A O 1
ATOM 703 N N . THR A 1 98 ? -1.544 1.695 -7.570 1.00 91.38 98 THR A N 1
ATOM 704 C CA . THR A 1 98 ? -1.045 1.337 -8.893 1.00 91.38 98 THR A CA 1
ATOM 705 C C . THR A 1 98 ? 0.395 1.801 -9.011 1.00 91.38 98 THR A C 1
ATOM 707 O O . THR A 1 98 ? 0.688 2.991 -8.860 1.00 91.38 98 THR A O 1
ATOM 710 N N . VAL A 1 99 ? 1.299 0.867 -9.276 1.00 89.50 99 VAL A N 1
ATOM 711 C CA . VAL A 1 99 ? 2.737 1.114 -9.292 1.00 89.50 99 VAL A CA 1
ATOM 712 C C . VAL A 1 99 ? 3.340 0.637 -10.603 1.00 89.50 99 VAL A C 1
ATOM 714 O O . VAL A 1 99 ? 3.045 -0.457 -11.072 1.00 89.50 99 VAL A O 1
ATOM 717 N N . ASP A 1 100 ? 4.206 1.458 -11.186 1.00 88.31 100 ASP A N 1
ATOM 718 C CA . ASP A 1 100 ? 5.033 1.048 -12.320 1.00 88.31 100 ASP A CA 1
ATOM 719 C C . ASP A 1 100 ? 6.070 -0.004 -11.893 1.00 88.31 100 ASP A C 1
ATOM 721 O O . ASP A 1 100 ? 6.787 0.165 -10.901 1.00 88.31 100 ASP A O 1
ATOM 725 N N . ASN A 1 101 ? 6.133 -1.085 -12.664 1.00 86.56 101 ASN A N 1
ATOM 726 C CA . ASN A 1 101 ? 6.989 -2.247 -12.472 1.00 86.56 101 ASN A CA 1
ATOM 727 C C . ASN A 1 101 ? 7.890 -2.508 -13.697 1.00 86.56 101 ASN A C 1
ATOM 729 O O . ASN A 1 101 ? 8.316 -3.639 -13.930 1.00 86.56 101 ASN A O 1
ATOM 733 N N . ALA A 1 102 ? 8.215 -1.477 -14.484 1.00 82.19 102 ALA A N 1
ATOM 734 C CA . ALA A 1 102 ? 9.159 -1.588 -15.602 1.00 82.19 102 ALA A CA 1
ATOM 735 C C . ALA A 1 102 ? 10.514 -2.217 -15.202 1.00 82.19 102 ALA A C 1
ATOM 737 O O . ALA A 1 102 ? 11.076 -3.011 -15.957 1.00 82.19 102 ALA A O 1
ATOM 738 N N . ASP A 1 103 ? 11.005 -1.917 -13.994 1.00 80.25 103 ASP A N 1
ATOM 739 C CA . ASP A 1 103 ? 12.275 -2.432 -13.461 1.00 80.25 103 ASP A CA 1
ATOM 740 C C . ASP A 1 103 ? 12.136 -3.813 -12.773 1.00 80.25 103 ASP A C 1
ATOM 742 O O . ASP A 1 103 ? 13.122 -4.373 -12.300 1.00 80.25 103 ASP A O 1
ATOM 746 N N . ARG A 1 104 ? 10.926 -4.401 -12.757 1.00 83.12 104 ARG A N 1
ATOM 747 C CA . ARG A 1 104 ? 10.595 -5.704 -12.136 1.00 83.12 104 ARG A CA 1
ATOM 748 C C . ARG A 1 104 ? 10.852 -5.799 -10.627 1.00 83.12 104 ARG A C 1
ATOM 750 O O . ARG A 1 104 ? 10.944 -6.895 -10.078 1.00 83.12 104 ARG A O 1
ATOM 757 N N . ASP A 1 105 ? 10.906 -4.669 -9.929 1.00 83.50 105 ASP A N 1
ATOM 758 C CA . ASP A 1 105 ? 11.112 -4.624 -8.474 1.00 83.50 105 ASP A CA 1
ATOM 759 C C . ASP A 1 105 ? 9.960 -5.248 -7.667 1.00 83.50 105 ASP A C 1
ATOM 761 O O . ASP A 1 105 ? 10.153 -5.655 -6.516 1.00 83.50 105 ASP A O 1
ATOM 765 N N . TRP A 1 106 ? 8.771 -5.327 -8.262 1.00 82.38 106 TRP A N 1
ATOM 766 C CA . TRP A 1 106 ? 7.550 -5.853 -7.650 1.00 82.38 106 TRP A CA 1
ATOM 767 C C . TRP A 1 106 ? 7.203 -7.267 -8.121 1.00 82.38 106 TRP A C 1
ATOM 769 O O . TRP A 1 106 ? 6.227 -7.839 -7.649 1.00 82.38 106 TRP A O 1
ATOM 779 N N . ASP A 1 107 ? 7.998 -7.834 -9.031 1.00 82.00 107 ASP A N 1
ATOM 780 C CA . ASP A 1 107 ? 7.766 -9.152 -9.617 1.00 82.00 107 ASP A CA 1
ATOM 781 C C . ASP A 1 107 ? 8.184 -10.279 -8.640 1.00 82.00 107 ASP A C 1
ATOM 783 O O . ASP A 1 107 ? 9.373 -10.379 -8.293 1.00 82.00 107 ASP A O 1
ATOM 787 N N . PRO A 1 108 ? 7.245 -11.139 -8.188 1.00 74.12 108 PRO A N 1
ATOM 788 C CA . PRO A 1 108 ? 7.546 -12.288 -7.334 1.00 74.12 108 PRO A CA 1
ATOM 789 C C . PRO A 1 108 ? 8.435 -13.333 -8.005 1.00 74.12 108 PRO A C 1
ATOM 791 O O . PRO A 1 108 ? 9.278 -13.934 -7.338 1.00 74.12 108 PRO A O 1
ATOM 794 N N . ASP A 1 109 ? 8.288 -13.526 -9.316 1.00 78.62 109 ASP A N 1
ATOM 795 C CA . ASP A 1 109 ? 8.996 -14.570 -10.057 1.00 78.62 109 ASP A CA 1
ATOM 796 C C . ASP A 1 109 ? 10.457 -14.182 -10.320 1.00 78.62 109 ASP A C 1
ATOM 798 O O . ASP A 1 109 ? 11.321 -15.043 -10.509 1.00 78.62 109 ASP A O 1
ATOM 802 N N . HIS A 1 110 ? 10.753 -12.880 -10.295 1.00 78.06 110 HIS A N 1
ATOM 803 C CA . HIS A 1 110 ? 12.101 -12.344 -10.479 1.00 78.06 110 HIS A CA 1
ATOM 804 C C . HIS A 1 110 ? 12.821 -12.000 -9.165 1.00 78.06 110 HIS A C 1
ATOM 806 O O . HIS A 1 110 ? 13.993 -11.626 -9.190 1.00 78.06 110 HIS A O 1
ATOM 812 N N . GLY A 1 111 ? 12.151 -12.135 -8.014 1.00 77.31 111 GLY A N 1
ATOM 813 C CA . GLY A 1 111 ? 12.735 -11.818 -6.709 1.00 77.31 111 GLY A CA 1
ATOM 814 C C . GLY A 1 111 ? 13.080 -10.335 -6.544 1.00 77.31 111 GLY A C 1
ATOM 815 O O . GLY A 1 111 ? 14.095 -10.009 -5.927 1.00 77.31 111 GLY A O 1
ATOM 816 N N . GLY A 1 112 ? 12.259 -9.442 -7.109 1.00 79.81 112 GLY A N 1
ATOM 817 C CA . GLY A 1 112 ? 12.468 -7.994 -7.042 1.00 79.81 112 GLY A CA 1
ATOM 818 C C . GLY A 1 112 ? 12.541 -7.459 -5.605 1.00 79.81 112 GLY A C 1
ATOM 819 O O . GLY A 1 112 ? 12.074 -8.103 -4.661 1.00 79.81 112 GLY A O 1
ATOM 820 N N . THR A 1 113 ? 13.112 -6.268 -5.411 1.00 84.25 113 THR A N 1
ATOM 821 C CA . THR A 1 113 ? 13.376 -5.688 -4.080 1.00 84.25 113 THR A CA 1
ATOM 822 C C . THR A 1 113 ? 12.148 -5.639 -3.161 1.00 84.25 113 THR A C 1
ATOM 824 O O . THR A 1 113 ? 12.286 -5.836 -1.951 1.00 84.25 113 THR A O 1
ATOM 827 N N . TYR A 1 114 ? 10.951 -5.414 -3.709 1.00 83.31 114 TYR A N 1
ATOM 828 C CA . TYR A 1 114 ? 9.705 -5.298 -2.942 1.00 83.31 114 TYR A CA 1
ATOM 829 C C . TYR A 1 114 ? 8.824 -6.553 -3.000 1.00 83.31 114 TYR A C 1
ATOM 831 O O . TYR A 1 114 ? 7.844 -6.642 -2.261 1.00 83.31 114 TYR A O 1
ATOM 839 N N . SER A 1 115 ? 9.194 -7.554 -3.802 1.00 82.69 115 SER A N 1
ATOM 840 C CA . SER A 1 115 ? 8.417 -8.787 -4.011 1.00 82.69 115 SER A CA 1
ATOM 841 C C . SER A 1 115 ? 8.103 -9.559 -2.719 1.00 82.69 115 SER A C 1
ATOM 843 O O . SER A 1 115 ? 6.996 -10.051 -2.526 1.00 82.69 115 SER A O 1
ATOM 845 N N . SER A 1 116 ? 9.052 -9.617 -1.781 1.00 83.75 116 SER A N 1
ATOM 846 C CA . SER A 1 116 ? 8.863 -10.283 -0.482 1.00 83.75 116 SER A CA 1
ATOM 847 C C . SER A 1 116 ? 8.021 -9.474 0.513 1.00 83.75 116 SER A C 1
ATOM 849 O O . SER A 1 116 ? 7.598 -10.002 1.544 1.00 83.75 116 SER A O 1
ATOM 851 N N . LEU A 1 117 ? 7.787 -8.190 0.224 1.00 84.44 117 LEU A N 1
ATOM 852 C CA . LEU A 1 117 ? 7.099 -7.253 1.111 1.00 84.44 117 LEU A CA 1
ATOM 853 C C . LEU A 1 117 ? 5.621 -7.066 0.748 1.00 84.44 117 LEU A C 1
ATOM 855 O O . LEU A 1 117 ? 4.857 -6.604 1.590 1.00 84.44 117 LEU A O 1
ATOM 859 N N . ILE A 1 118 ? 5.202 -7.466 -0.455 1.00 84.00 118 ILE A N 1
ATOM 860 C CA . ILE A 1 118 ? 3.808 -7.381 -0.926 1.00 84.00 118 ILE A CA 1
ATOM 861 C C . ILE A 1 118 ? 2.943 -8.597 -0.571 1.00 84.00 118 ILE A C 1
ATOM 863 O O . ILE A 1 118 ? 1.897 -8.811 -1.166 1.00 84.00 118 ILE A O 1
ATOM 867 N N . THR A 1 119 ? 3.338 -9.401 0.414 1.00 87.25 119 THR A N 1
ATOM 868 C CA . THR A 1 119 ? 2.547 -10.566 0.843 1.00 87.25 119 THR A CA 1
ATOM 869 C C . THR A 1 119 ? 1.231 -10.151 1.520 1.00 87.25 119 THR A C 1
ATOM 871 O O . THR A 1 119 ? 1.228 -9.130 2.221 1.00 87.25 119 THR A O 1
ATOM 874 N N . PRO A 1 120 ? 0.146 -10.954 1.433 1.00 89.50 120 PRO A N 1
ATOM 875 C CA . PRO A 1 120 ? -1.119 -10.620 2.080 1.00 89.50 120 PRO A CA 1
ATOM 876 C C . PRO A 1 120 ? -0.936 -10.459 3.590 1.00 89.50 120 PRO A C 1
ATOM 878 O O . PRO A 1 120 ? -0.140 -11.160 4.220 1.00 89.50 120 PRO A O 1
ATOM 881 N N . GLY A 1 121 ? -1.668 -9.520 4.176 1.00 87.00 121 GLY A N 1
ATOM 882 C CA . GLY A 1 121 ? -1.607 -9.179 5.590 1.00 87.00 121 GLY A CA 1
ATOM 883 C C . GLY A 1 121 ? -0.464 -8.238 5.974 1.00 87.00 121 GLY A C 1
ATOM 884 O O . GLY A 1 121 ? -0.417 -7.821 7.126 1.00 87.00 121 GLY A O 1
ATOM 885 N N . ARG A 1 122 ? 0.445 -7.852 5.066 1.00 89.94 122 ARG A N 1
ATOM 886 C CA . ARG A 1 122 ? 1.479 -6.841 5.371 1.00 89.94 122 ARG A CA 1
ATOM 887 C C . ARG A 1 122 ? 0.864 -5.461 5.528 1.00 89.94 122 ARG A C 1
ATOM 889 O O . ARG A 1 122 ? -0.041 -5.102 4.783 1.00 89.94 122 ARG A O 1
ATOM 896 N N . ARG A 1 123 ? 1.379 -4.666 6.470 1.00 91.12 123 ARG A N 1
ATOM 897 C CA . ARG A 1 123 ? 0.929 -3.283 6.645 1.00 91.12 123 ARG A CA 1
ATOM 898 C C . ARG A 1 123 ? 1.559 -2.378 5.600 1.00 91.12 123 ARG A C 1
ATOM 900 O O . ARG A 1 123 ? 2.756 -2.455 5.326 1.00 91.12 123 ARG A O 1
ATOM 907 N N . MET A 1 124 ? 0.757 -1.469 5.073 1.00 91.50 124 MET A N 1
ATOM 908 C CA . MET A 1 124 ? 1.192 -0.432 4.154 1.00 91.50 124 MET A CA 1
ATOM 909 C C . MET A 1 124 ? 0.527 0.886 4.530 1.00 91.50 124 MET A C 1
ATOM 911 O O . MET A 1 124 ? -0.633 0.920 4.946 1.00 91.50 124 MET A O 1
ATOM 915 N N . ARG A 1 125 ? 1.266 1.983 4.374 1.00 92.31 125 ARG A N 1
ATOM 916 C CA . ARG A 1 125 ? 0.740 3.325 4.609 1.00 92.31 125 ARG A CA 1
ATOM 917 C C . ARG A 1 125 ? 1.114 4.276 3.489 1.00 92.31 125 ARG A C 1
ATOM 919 O O . ARG A 1 125 ? 2.183 4.173 2.890 1.00 92.31 125 ARG A O 1
ATOM 926 N N . ILE A 1 126 ? 0.226 5.235 3.265 1.00 92.06 126 ILE A N 1
ATOM 927 C CA . ILE A 1 126 ? 0.396 6.316 2.301 1.00 92.06 126 ILE A CA 1
ATOM 928 C C . ILE A 1 126 ? 0.385 7.621 3.082 1.00 92.06 126 ILE A C 1
ATOM 930 O O . ILE A 1 126 ? -0.558 7.903 3.830 1.00 92.06 126 ILE A O 1
ATOM 934 N N . ARG A 1 127 ? 1.439 8.420 2.925 1.00 91.56 127 ARG A N 1
ATOM 935 C CA . ARG A 1 127 ? 1.608 9.681 3.649 1.00 91.56 127 ARG A CA 1
ATOM 936 C C . ARG A 1 127 ? 2.021 10.794 2.708 1.00 91.56 127 ARG A C 1
ATOM 938 O O . ARG A 1 127 ? 2.747 10.556 1.752 1.00 91.56 127 ARG A O 1
ATOM 945 N N . THR A 1 128 ? 1.606 12.014 3.015 1.00 89.69 128 THR A N 1
ATOM 946 C CA . THR A 1 128 ? 2.240 13.198 2.436 1.00 89.69 128 THR A CA 1
ATOM 947 C C . THR A 1 128 ? 3.503 13.535 3.225 1.00 89.69 128 THR A C 1
ATOM 949 O O . THR A 1 128 ? 3.554 13.314 4.437 1.00 89.69 128 THR A O 1
ATOM 952 N N . THR A 1 129 ? 4.526 14.063 2.566 1.00 85.19 129 THR A N 1
ATOM 953 C CA . THR A 1 129 ? 5.789 14.530 3.177 1.00 85.19 129 THR A CA 1
ATOM 954 C C . THR A 1 129 ? 5.962 16.037 3.045 1.00 85.19 129 THR A C 1
ATOM 956 O O . THR A 1 129 ? 6.488 16.672 3.957 1.00 85.19 129 THR A O 1
ATOM 959 N N . ALA A 1 130 ? 5.458 16.626 1.964 1.00 81.94 130 ALA A N 1
ATOM 960 C CA . ALA A 1 130 ? 5.427 18.065 1.740 1.00 81.94 130 ALA A CA 1
ATOM 961 C C . ALA A 1 130 ? 4.013 18.506 1.330 1.00 81.94 130 ALA A C 1
ATOM 963 O O . ALA A 1 130 ? 3.288 17.705 0.747 1.00 81.94 130 ALA A O 1
ATOM 964 N N . PRO A 1 131 ? 3.593 19.754 1.615 1.00 77.69 131 PRO A N 1
ATOM 965 C CA . PRO A 1 131 ? 4.247 20.733 2.493 1.00 77.69 131 PRO A CA 1
ATOM 966 C C . PRO A 1 131 ? 4.084 20.422 3.995 1.00 77.69 131 PRO A C 1
ATOM 968 O O . PRO A 1 131 ? 4.799 20.985 4.817 1.00 77.69 131 PRO A O 1
ATOM 971 N N . VAL A 1 132 ? 3.156 19.531 4.357 1.00 84.75 132 VAL A N 1
ATOM 972 C CA . VAL A 1 132 ? 2.930 19.054 5.729 1.00 84.75 132 VAL A CA 1
ATOM 973 C C . VAL A 1 132 ? 2.798 17.539 5.695 1.00 84.75 132 VAL A C 1
ATOM 975 O O . VAL A 1 132 ? 2.168 16.985 4.787 1.00 84.75 132 VAL A O 1
ATOM 978 N N . SER A 1 133 ? 3.373 16.868 6.691 1.00 87.19 133 SER A N 1
ATOM 979 C CA . SER A 1 133 ? 3.242 15.427 6.815 1.00 87.19 133 SER A CA 1
ATOM 980 C C . SER A 1 133 ? 1.879 15.035 7.380 1.00 87.19 133 SER A C 1
ATOM 982 O O . SER A 1 133 ? 1.504 15.423 8.485 1.00 87.19 133 SER A O 1
ATOM 984 N N . ALA A 1 134 ? 1.123 14.256 6.611 1.00 88.94 134 ALA A N 1
ATOM 985 C CA . ALA A 1 134 ? -0.179 13.741 7.009 1.00 88.94 134 ALA A CA 1
ATOM 986 C C . ALA A 1 134 ? -0.327 12.285 6.563 1.00 88.94 134 ALA A C 1
ATOM 988 O O . ALA A 1 134 ? 0.148 11.897 5.497 1.00 88.94 134 ALA A O 1
ATOM 989 N N . SER A 1 135 ? -0.992 11.470 7.386 1.00 90.38 135 SER A N 1
ATOM 990 C CA . SER A 1 135 ? -1.349 10.105 6.997 1.00 90.38 135 SER A CA 1
ATOM 991 C C . SER A 1 135 ? -2.623 10.131 6.162 1.00 90.38 135 SER A C 1
ATOM 993 O O . SER A 1 135 ? -3.657 10.610 6.629 1.00 90.38 135 SER A O 1
ATOM 995 N N . LEU A 1 136 ? -2.549 9.638 4.927 1.00 91.38 136 LEU A N 1
ATOM 996 C CA . LEU A 1 136 ? -3.700 9.550 4.030 1.00 91.38 136 LEU A CA 1
ATOM 997 C C . LEU A 1 136 ? -4.453 8.237 4.258 1.00 91.38 136 LEU A C 1
ATOM 999 O O . LEU A 1 136 ? -5.683 8.236 4.401 1.00 91.38 136 LEU A O 1
ATOM 1003 N N . PHE A 1 137 ? -3.703 7.137 4.334 1.00 92.81 137 PHE A N 1
ATOM 1004 C CA . PHE A 1 137 ? -4.226 5.785 4.483 1.00 92.81 137 PHE A CA 1
ATOM 1005 C C . PHE A 1 137 ? -3.245 4.895 5.255 1.00 92.81 137 PHE A C 1
ATOM 1007 O O . PHE A 1 137 ? -2.033 5.000 5.070 1.00 92.81 137 PHE A O 1
ATOM 1014 N N . ASP A 1 138 ? -3.786 4.018 6.096 1.00 92.50 138 ASP A N 1
ATOM 1015 C CA . ASP A 1 138 ? -3.069 2.972 6.828 1.00 92.50 138 ASP A CA 1
ATOM 1016 C C . ASP A 1 138 ? -3.929 1.708 6.754 1.00 92.50 138 ASP A C 1
ATOM 1018 O O . ASP A 1 138 ? -5.120 1.747 7.082 1.00 92.50 138 ASP A O 1
ATOM 1022 N N . GLY A 1 139 ? -3.352 0.622 6.252 1.00 92.31 139 GLY A N 1
ATOM 1023 C CA . GLY A 1 139 ? -4.076 -0.618 6.043 1.00 92.31 139 GLY A CA 1
ATOM 1024 C C . GLY A 1 139 ? -3.159 -1.796 5.761 1.00 92.31 139 GLY A C 1
ATOM 1025 O O . GLY A 1 139 ? -1.945 -1.742 5.963 1.00 92.31 139 GLY A O 1
ATOM 1026 N N . PHE A 1 140 ? -3.771 -2.877 5.304 1.00 92.25 140 PHE A N 1
ATOM 1027 C CA . PHE A 1 140 ? -3.150 -4.170 5.085 1.00 92.25 140 PHE A CA 1
ATOM 1028 C C . PHE A 1 140 ? -3.309 -4.580 3.625 1.00 92.25 140 PHE A C 1
ATOM 1030 O O . PHE A 1 140 ? -4.353 -4.330 3.028 1.00 92.25 140 PHE A O 1
ATOM 1037 N N . VAL A 1 141 ? -2.282 -5.210 3.061 1.00 92.38 141 VAL A N 1
ATOM 1038 C CA . VAL A 1 141 ? -2.329 -5.803 1.720 1.00 92.38 141 VAL A CA 1
ATOM 1039 C C . VAL A 1 141 ? -3.312 -6.966 1.733 1.00 92.38 141 VAL A C 1
ATOM 1041 O O . VAL A 1 141 ? -3.154 -7.896 2.519 1.00 92.38 141 VAL A O 1
ATOM 1044 N N . ASP A 1 142 ? -4.319 -6.910 0.874 1.00 92.44 142 ASP A N 1
ATOM 1045 C CA . ASP A 1 142 ? -5.286 -7.989 0.678 1.00 92.44 142 ASP A CA 1
ATOM 1046 C C . ASP A 1 142 ? -4.851 -8.880 -0.491 1.00 92.44 142 ASP A C 1
ATOM 1048 O O . ASP A 1 142 ? -4.656 -10.086 -0.341 1.00 92.44 142 ASP A O 1
ATOM 1052 N N . SER A 1 143 ? -4.599 -8.258 -1.642 1.00 91.81 143 SER A N 1
ATOM 1053 C CA . SER A 1 143 ? -4.165 -8.925 -2.868 1.00 91.81 143 SER A CA 1
ATOM 1054 C C . SER A 1 143 ? -3.320 -7.991 -3.736 1.00 91.81 143 SER A C 1
ATOM 1056 O O . SER A 1 143 ? -3.328 -6.771 -3.555 1.00 91.81 143 SER A O 1
ATOM 1058 N N . TRP A 1 144 ? -2.567 -8.567 -4.670 1.00 90.62 144 TRP A N 1
ATOM 1059 C CA . TRP A 1 144 ? -1.868 -7.829 -5.717 1.00 90.62 144 TRP A CA 1
ATOM 1060 C C . TRP A 1 144 ? -2.027 -8.558 -7.047 1.00 90.62 144 TRP A C 1
ATOM 1062 O O . TRP A 1 144 ? -2.047 -9.790 -7.083 1.00 90.62 144 TRP A O 1
ATOM 1072 N N . ASP A 1 145 ? -2.116 -7.793 -8.126 1.00 90.38 145 ASP A N 1
ATOM 1073 C CA . ASP A 1 145 ? -2.146 -8.299 -9.491 1.00 90.38 145 ASP A CA 1
ATOM 1074 C C . ASP A 1 145 ? -1.078 -7.595 -10.332 1.00 90.38 145 ASP A C 1
ATOM 1076 O O . ASP A 1 145 ? -0.771 -6.419 -10.129 1.00 90.38 145 ASP A O 1
ATOM 1080 N N . THR A 1 146 ? -0.476 -8.333 -11.261 1.00 87.44 146 THR A N 1
ATOM 1081 C CA . THR A 1 146 ? 0.534 -7.801 -12.179 1.00 87.44 146 THR A CA 1
ATOM 1082 C C . THR A 1 146 ? -0.033 -7.782 -13.586 1.00 87.44 146 THR A C 1
ATOM 1084 O O . THR A 1 146 ? -0.238 -8.819 -14.216 1.00 87.44 146 THR A O 1
ATOM 1087 N N . ILE A 1 147 ? -0.245 -6.576 -14.094 1.00 87.12 147 ILE A N 1
ATOM 1088 C CA . ILE A 1 147 ? -0.771 -6.321 -15.425 1.00 87.12 147 ILE A CA 1
ATOM 1089 C C . ILE A 1 147 ? 0.409 -6.089 -16.364 1.00 87.12 147 ILE A C 1
ATOM 1091 O O . ILE A 1 147 ? 1.191 -5.150 -16.201 1.00 87.12 147 ILE A O 1
ATOM 1095 N N . TRP A 1 148 ? 0.520 -6.949 -17.371 1.00 82.50 148 TRP A N 1
ATOM 1096 C CA . TRP A 1 148 ? 1.538 -6.848 -18.410 1.00 82.50 148 TRP A CA 1
ATOM 1097 C C . TRP A 1 148 ? 0.931 -6.249 -19.674 1.00 82.50 148 TRP A C 1
ATOM 1099 O O . TRP A 1 148 ? 0.059 -6.864 -20.292 1.00 82.50 148 TRP A O 1
ATOM 1109 N N . ASP A 1 149 ? 1.406 -5.072 -20.079 1.00 82.06 149 ASP A N 1
ATO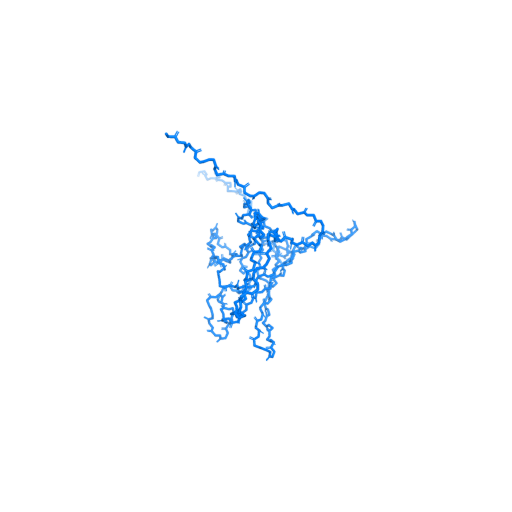M 1110 C CA . ASP A 1 149 ? 1.095 -4.523 -21.393 1.00 82.06 149 ASP A CA 1
ATOM 1111 C C . ASP A 1 149 ? 2.068 -5.080 -22.446 1.00 82.06 149 ASP A C 1
ATOM 1113 O O . ASP A 1 149 ? 3.265 -5.266 -22.211 1.00 82.06 149 ASP A O 1
ATOM 1117 N N . TRP A 1 150 ? 1.561 -5.326 -23.651 1.00 72.75 150 TRP A N 1
ATOM 1118 C CA . TRP A 1 150 ? 2.342 -5.849 -24.776 1.00 72.75 150 TRP A CA 1
ATOM 1119 C C . TRP A 1 150 ? 3.414 -4.863 -25.264 1.00 72.75 150 TRP A C 1
ATOM 1121 O O . TRP A 1 150 ? 4.354 -5.261 -25.955 1.00 72.75 150 TRP A O 1
ATOM 1131 N N . HIS A 1 151 ? 3.296 -3.589 -24.884 1.00 73.75 151 HIS A N 1
ATOM 1132 C CA . HIS A 1 151 ? 4.282 -2.541 -25.138 1.00 73.75 151 HIS A CA 1
ATOM 1133 C C . HIS A 1 151 ? 5.471 -2.529 -24.167 1.00 73.75 151 HIS A C 1
ATOM 1135 O O . HIS A 1 151 ? 6.384 -1.724 -24.352 1.00 73.75 151 HIS A O 1
ATOM 1141 N N . GLY A 1 152 ? 5.508 -3.435 -23.186 1.00 70.31 152 GLY A N 1
ATOM 1142 C CA . GLY A 1 152 ? 6.614 -3.552 -22.233 1.00 70.31 152 GLY A CA 1
ATOM 1143 C C . GLY A 1 152 ? 6.437 -2.731 -20.958 1.00 70.31 152 GLY A C 1
ATOM 1144 O O . GLY A 1 152 ? 7.297 -2.806 -20.082 1.00 70.31 152 GLY A O 1
ATOM 1145 N N . ASP A 1 153 ? 5.320 -2.014 -20.824 1.00 79.31 153 ASP A N 1
ATOM 1146 C CA . ASP A 1 153 ? 4.919 -1.413 -19.558 1.00 79.31 153 ASP A CA 1
ATOM 1147 C C . ASP A 1 153 ? 4.331 -2.511 -18.657 1.00 79.31 153 ASP A C 1
ATOM 1149 O O . ASP A 1 153 ? 3.394 -3.224 -19.020 1.00 79.31 153 ASP A O 1
ATOM 1153 N N . SER A 1 154 ? 4.915 -2.671 -17.473 1.00 83.31 154 SER A N 1
ATOM 1154 C CA . SER A 1 154 ? 4.402 -3.556 -16.429 1.00 83.31 154 SER A CA 1
ATOM 1155 C C . SER A 1 154 ? 3.853 -2.693 -15.315 1.00 83.31 154 SER A C 1
ATOM 1157 O O . SER A 1 154 ? 4.531 -1.782 -14.847 1.00 83.31 154 SER A O 1
ATOM 1159 N N . THR A 1 155 ? 2.624 -2.955 -14.898 1.00 88.44 155 THR A N 1
ATOM 1160 C CA . THR A 1 155 ? 1.990 -2.241 -13.792 1.00 88.44 155 THR A CA 1
ATOM 1161 C C . THR A 1 155 ? 1.533 -3.247 -12.753 1.00 88.44 155 THR A C 1
ATOM 1163 O O . THR A 1 155 ? 0.934 -4.262 -13.090 1.00 88.44 155 THR A O 1
ATOM 1166 N N . VAL A 1 156 ? 1.802 -2.963 -11.484 1.00 89.00 156 VAL A N 1
ATOM 1167 C CA . VAL A 1 156 ? 1.304 -3.751 -10.357 1.00 89.00 156 VAL A CA 1
ATOM 1168 C C . VAL A 1 156 ? 0.195 -2.977 -9.668 1.00 89.00 156 VAL A C 1
ATOM 1170 O O . VAL A 1 156 ? 0.362 -1.811 -9.304 1.00 89.00 156 VAL A O 1
ATOM 1173 N N . GLU A 1 157 ? -0.944 -3.632 -9.502 1.00 91.75 157 GLU A N 1
ATOM 1174 C CA . GLU A 1 157 ? -2.078 -3.131 -8.744 1.00 91.75 157 GLU A CA 1
ATOM 1175 C C . GLU A 1 157 ? -2.121 -3.846 -7.395 1.00 91.75 157 GLU A C 1
ATOM 1177 O O . GLU A 1 157 ? -2.102 -5.070 -7.325 1.00 91.75 157 GLU A O 1
ATOM 1182 N N . ILE A 1 158 ? -2.135 -3.078 -6.311 1.00 92.06 158 ILE A N 1
ATOM 1183 C CA . ILE A 1 158 ? -2.152 -3.585 -4.942 1.00 92.06 158 ILE A CA 1
ATOM 1184 C C . ILE A 1 158 ? -3.445 -3.122 -4.288 1.00 92.06 158 ILE A C 1
ATOM 1186 O O . ILE A 1 158 ? -3.715 -1.920 -4.183 1.00 92.06 158 ILE A O 1
ATOM 1190 N N . HIS A 1 159 ? -4.225 -4.084 -3.812 1.00 93.62 159 HIS A N 1
ATOM 1191 C CA . HIS A 1 159 ? -5.447 -3.843 -3.068 1.00 93.62 159 HIS A CA 1
ATOM 1192 C C . HIS A 1 159 ? -5.152 -3.855 -1.573 1.00 93.62 159 HIS A C 1
ATOM 1194 O O . HIS A 1 159 ? -4.562 -4.788 -1.025 1.00 93.62 159 HIS A O 1
ATOM 1200 N N . LEU A 1 160 ? -5.567 -2.782 -0.912 1.00 93.44 160 LEU A N 1
ATOM 1201 C CA . LEU A 1 160 ? -5.347 -2.532 0.499 1.00 93.44 160 LEU A CA 1
ATOM 1202 C C . LEU A 1 160 ? -6.690 -2.371 1.205 1.00 93.44 160 LEU A C 1
ATOM 1204 O O . LEU A 1 160 ? -7.587 -1.688 0.704 1.00 93.44 160 LEU A O 1
ATOM 1208 N N . VAL A 1 161 ? -6.793 -2.926 2.407 1.00 93.81 161 VAL A N 1
ATOM 1209 C CA . VAL A 1 161 ? -7.965 -2.800 3.274 1.00 93.81 161 VAL A CA 1
ATOM 1210 C C . VAL A 1 161 ? -7.575 -2.193 4.616 1.00 93.81 161 VAL A C 1
ATOM 1212 O O . VAL A 1 161 ? -6.515 -2.490 5.164 1.00 93.81 161 VAL A O 1
ATOM 1215 N N . ASP A 1 162 ? -8.409 -1.309 5.153 1.00 91.81 162 ASP A N 1
ATOM 1216 C CA . ASP A 1 162 ? -8.181 -0.746 6.479 1.00 91.81 162 ASP A CA 1
ATOM 1217 C C . ASP A 1 162 ? -8.418 -1.774 7.602 1.00 91.81 162 ASP A C 1
ATOM 1219 O O . ASP A 1 162 ? -8.861 -2.911 7.397 1.00 91.81 162 ASP A O 1
ATOM 1223 N N . ILE A 1 163 ? -8.131 -1.358 8.836 1.00 87.56 163 ILE A N 1
ATOM 1224 C CA . ILE A 1 163 ? -8.299 -2.220 10.008 1.00 87.56 163 ILE A CA 1
ATOM 1225 C C . ILE A 1 163 ? -9.743 -2.707 10.198 1.00 87.56 163 ILE A C 1
ATOM 1227 O O . ILE A 1 163 ? -9.943 -3.789 10.744 1.00 87.56 163 ILE A O 1
ATOM 1231 N N . MET A 1 164 ? -10.753 -1.957 9.742 1.00 85.44 164 MET A N 1
ATOM 1232 C CA . MET A 1 164 ? -12.150 -2.368 9.893 1.00 85.44 164 MET A CA 1
ATOM 1233 C C . MET A 1 164 ? -12.469 -3.565 9.005 1.00 85.44 164 MET A C 1
ATOM 1235 O O . MET A 1 164 ? -13.221 -4.438 9.429 1.00 85.44 164 MET A O 1
ATOM 1239 N N . GLY A 1 165 ? -11.863 -3.658 7.820 1.00 82.75 165 GLY A N 1
ATOM 1240 C CA . GLY A 1 165 ? -12.008 -4.846 6.979 1.00 82.75 165 GLY A CA 1
ATOM 1241 C C . GLY A 1 165 ? -11.337 -6.076 7.588 1.00 82.75 165 GLY A C 1
ATOM 1242 O O . GLY A 1 165 ? -11.934 -7.150 7.614 1.00 82.75 165 GLY A O 1
ATOM 1243 N N . VAL A 1 166 ? -10.147 -5.910 8.174 1.00 83.88 166 VAL A N 1
ATOM 1244 C CA . VAL A 1 166 ? -9.444 -7.011 8.859 1.00 83.88 166 VAL A CA 1
ATOM 1245 C C . VAL A 1 166 ? -10.224 -7.499 10.082 1.00 83.88 166 VAL A C 1
ATOM 1247 O O . VAL A 1 166 ? -10.369 -8.701 10.287 1.00 83.88 166 VAL A O 1
ATOM 1250 N N . VAL A 1 167 ? -10.770 -6.581 10.883 1.00 82.38 167 VAL A N 1
ATOM 1251 C CA . VAL A 1 167 ? -11.584 -6.932 12.056 1.00 82.38 167 VAL A CA 1
ATOM 1252 C C . VAL A 1 167 ? -12.913 -7.564 11.649 1.00 82.38 167 VAL A C 1
ATOM 1254 O O . VAL A 1 167 ? -13.356 -8.491 12.315 1.00 82.38 167 VAL A O 1
ATOM 1257 N N . ALA A 1 168 ? -13.538 -7.120 10.556 1.00 82.25 168 ALA A N 1
ATOM 1258 C CA . ALA A 1 168 ? -14.767 -7.731 10.052 1.00 82.25 168 ALA A CA 1
ATOM 1259 C C . ALA A 1 168 ? -14.557 -9.179 9.574 1.00 82.25 168 ALA A C 1
ATOM 1261 O O . ALA A 1 168 ? -15.472 -9.995 9.678 1.00 82.25 168 ALA A O 1
ATOM 1262 N N . ALA A 1 169 ? -13.364 -9.503 9.067 1.00 80.75 169 ALA A N 1
ATOM 1263 C CA . ALA A 1 169 ? -12.990 -10.863 8.685 1.00 80.75 169 ALA A CA 1
ATOM 1264 C C . ALA A 1 169 ? -12.540 -11.727 9.879 1.00 80.75 169 ALA A C 1
ATOM 1266 O O . ALA A 1 169 ? -12.630 -12.954 9.830 1.00 80.75 169 ALA A O 1
ATOM 1267 N N . GLY A 1 170 ? -12.035 -11.103 10.945 1.00 72.62 170 GLY A N 1
ATOM 1268 C CA . GLY A 1 170 ? -11.508 -11.781 12.124 1.00 72.62 170 GLY A CA 1
ATOM 1269 C C . GLY A 1 170 ? -12.559 -12.067 13.199 1.00 72.62 170 GLY A C 1
ATOM 1270 O O . GLY A 1 170 ? -13.486 -11.298 13.429 1.00 72.62 170 GLY A O 1
ATOM 1271 N N . SER A 1 171 ? -12.379 -13.161 13.938 1.00 75.62 171 SER A N 1
ATOM 1272 C CA . SER A 1 171 ? -13.099 -13.398 15.195 1.00 75.62 171 SER A CA 1
ATOM 1273 C C . SER A 1 171 ? -12.239 -12.986 16.389 1.00 75.62 171 SER A C 1
ATOM 1275 O O . SER A 1 171 ? -11.083 -13.402 16.485 1.00 75.62 171 SER A O 1
ATOM 1277 N N . VAL A 1 172 ? -12.800 -12.242 17.343 1.00 73.62 172 VAL A N 1
ATOM 1278 C CA . VAL A 1 172 ? -12.130 -11.971 18.625 1.00 73.62 172 VAL A CA 1
ATOM 1279 C C . VAL A 1 172 ? -12.301 -13.189 19.533 1.00 73.62 172 VAL A C 1
ATOM 1281 O O . VAL A 1 172 ? -13.403 -13.470 19.993 1.00 73.62 172 VAL A O 1
ATOM 1284 N N . ALA A 1 173 ? -11.214 -13.926 19.772 1.00 74.88 173 ALA A N 1
ATOM 1285 C CA . ALA A 1 173 ? -11.253 -15.170 20.545 1.00 74.88 173 ALA A CA 1
ATOM 1286 C C . ALA A 1 173 ? -11.424 -14.945 22.060 1.00 74.88 173 ALA A C 1
ATOM 1288 O O . ALA A 1 173 ? -12.084 -15.731 22.733 1.00 74.88 173 ALA A O 1
ATOM 1289 N N . SER A 1 174 ? -10.850 -13.872 22.602 1.00 74.81 174 SER A N 1
ATOM 1290 C CA . SER A 1 174 ? -11.000 -13.496 24.009 1.00 74.81 174 SER A CA 1
ATOM 1291 C C . SER A 1 174 ? -10.510 -12.071 24.224 1.00 74.81 174 SER A C 1
ATOM 1293 O O . SER A 1 174 ? -9.472 -11.690 23.684 1.00 74.81 174 SER A O 1
ATOM 1295 N N . ILE A 1 175 ? -11.207 -11.314 25.062 1.00 76.19 175 ILE A N 1
ATOM 1296 C CA . ILE A 1 175 ? -10.668 -10.099 25.669 1.00 76.19 175 ILE A CA 1
ATOM 1297 C C . ILE A 1 175 ? -10.186 -10.529 27.052 1.00 76.19 175 ILE A C 1
ATOM 1299 O O . ILE A 1 175 ? -10.981 -11.042 27.837 1.00 76.19 175 ILE A O 1
ATOM 1303 N N . ALA A 1 176 ? -8.890 -10.401 27.329 1.00 71.12 176 ALA A N 1
ATOM 1304 C CA . ALA A 1 176 ? -8.379 -10.651 28.670 1.00 71.12 176 ALA A CA 1
ATOM 1305 C C . ALA A 1 176 ? -8.893 -9.533 29.588 1.00 71.12 176 ALA A C 1
ATOM 1307 O O . ALA A 1 176 ? -8.501 -8.378 29.422 1.00 71.12 176 ALA A O 1
ATOM 1308 N N . ASP A 1 177 ? -9.793 -9.866 30.514 1.00 72.00 177 ASP A N 1
ATOM 1309 C CA . ASP A 1 177 ? -10.110 -8.981 31.630 1.00 72.00 177 ASP A CA 1
ATOM 1310 C C . ASP A 1 177 ? -8.906 -8.996 32.576 1.00 72.00 177 ASP A C 1
ATOM 1312 O O . ASP A 1 177 ? -8.395 -10.055 32.941 1.00 72.00 177 ASP A O 1
ATOM 1316 N N . GLY A 1 178 ? -8.387 -7.821 32.909 1.00 67.44 178 GLY A N 1
ATOM 1317 C CA . GLY A 1 178 ? -7.166 -7.655 33.695 1.00 67.44 178 GLY A CA 1
ATOM 1318 C C . GLY A 1 178 ? -7.322 -7.999 35.178 1.00 67.44 178 GLY A C 1
ATOM 1319 O O . GLY A 1 178 ? -6.538 -7.506 35.986 1.00 67.44 178 GLY A O 1
ATOM 1320 N N . THR A 1 179 ? -8.311 -8.801 35.568 1.00 61.78 179 THR A N 1
ATOM 1321 C CA . THR A 1 179 ? -8.559 -9.212 36.955 1.00 61.78 179 THR A CA 1
ATOM 1322 C C . THR A 1 179 ? -7.666 -10.394 37.322 1.00 61.78 179 THR A C 1
ATOM 1324 O O . THR A 1 179 ? -8.085 -11.537 37.488 1.00 61.78 179 THR A O 1
ATOM 1327 N N . GLY A 1 180 ? -6.372 -10.109 37.457 1.00 60.22 180 GLY A N 1
ATOM 1328 C CA . GLY A 1 180 ? -5.535 -10.885 38.359 1.00 60.22 180 GLY A CA 1
ATOM 1329 C C . GLY A 1 180 ? -5.960 -10.551 39.784 1.00 60.22 180 GLY A C 1
ATOM 1330 O O . GLY A 1 180 ? -5.380 -9.651 40.389 1.00 60.22 180 GLY A O 1
ATOM 1331 N N . ASP A 1 181 ? -6.987 -11.229 40.295 1.00 67.94 181 ASP A N 1
ATOM 1332 C CA . ASP A 1 181 ? -7.362 -11.172 41.708 1.00 67.94 181 ASP A CA 1
ATOM 1333 C C . ASP A 1 181 ? -6.229 -11.808 42.520 1.00 67.94 181 ASP A C 1
ATOM 1335 O O . ASP A 1 181 ? -6.197 -13.009 42.785 1.00 67.94 181 ASP A O 1
ATOM 1339 N N . GLY A 1 182 ? -5.230 -10.988 42.841 1.00 64.94 182 GLY A N 1
ATOM 1340 C CA . GLY A 1 182 ? -4.080 -11.335 43.664 1.00 64.94 182 GLY A CA 1
ATOM 1341 C C . GLY A 1 182 ? -4.447 -11.488 45.137 1.00 64.94 182 GLY A C 1
ATOM 1342 O O . GLY A 1 182 ? -3.834 -10.838 45.979 1.00 64.94 182 GLY A O 1
ATOM 1343 N N . ASP A 1 183 ? -5.427 -12.335 45.447 1.00 64.44 183 ASP A N 1
ATOM 1344 C CA . ASP A 1 183 ? -5.659 -12.828 46.803 1.00 64.44 183 ASP A CA 1
ATOM 1345 C C . ASP A 1 183 ? -4.923 -14.161 46.985 1.00 64.44 183 ASP A C 1
ATOM 1347 O O . ASP A 1 183 ? -5.475 -15.253 46.851 1.00 64.44 183 ASP A O 1
ATOM 1351 N N . THR A 1 184 ? -3.617 -14.063 47.227 1.00 59.34 184 THR A N 1
ATOM 1352 C CA . THR A 1 184 ? -2.843 -15.151 47.830 1.00 59.34 184 THR A CA 1
ATOM 1353 C C . THR A 1 184 ? -2.522 -14.760 49.261 1.00 59.34 184 THR A C 1
ATOM 1355 O O . THR A 1 184 ? -1.629 -13.945 49.500 1.00 59.34 184 THR A O 1
ATOM 1358 N N . THR A 1 185 ? -3.301 -15.345 50.169 1.00 62.09 185 THR A N 1
ATOM 1359 C CA . THR A 1 185 ? -3.093 -15.428 51.621 1.00 62.09 185 THR A CA 1
ATOM 1360 C C . THR A 1 185 ? -1.726 -15.976 52.001 1.00 62.09 185 THR A C 1
ATOM 1362 O O . THR A 1 185 ? -1.287 -16.935 51.321 1.00 62.09 185 THR A O 1
#

Sequence (185 aa):
MVASVQLNAAVQLNDTRVQLNGGPYTEGAAAGGSSSHSVAFPSTATFPDVVVEISTSDPLASSVTWTTVTSSKRIGFRIDRGRQDQLSAVPPGVCTLTVDNADRDWDPDHGGTYSSLITPGRRMRIRTTAPVSASLFDGFVDSWDTIWDWHGDSTVEIHLVDIMGVVAAGSVASIADGTGDGDTT

Radius of gyration: 29.03 Å; chains: 1; bound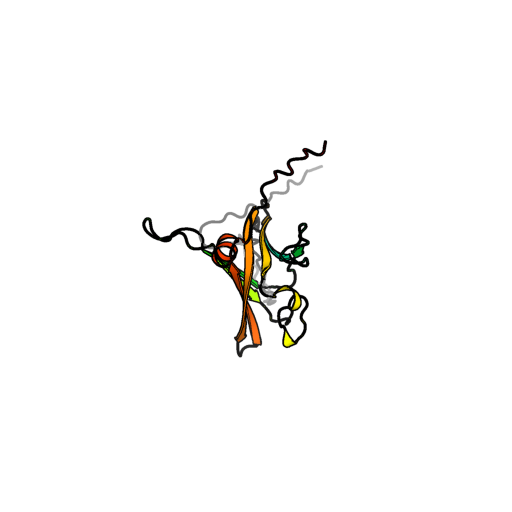ing box: 62×76×96 Å

Secondary structure (DSSP, 8-state):
--------------TT------PPP---------------------PPEEEEEEE-S-TT-SS--EEE--S-S-EEEEEE-S-SSSSS--PPPEEEEEEE-TT-TT-TTTT-TTTTT--TT-EEEEEEEESS-EEEEEEEEEEEEEEEPTTS-EEEEEEEE-HHHHHHHS---------------

Foldseek 3Di:
DDDDDDDDDDQDDDPDDRDDPDDDDPPDDDPPDDDDDDDDDPPPPPDFAKWKWWWPDDLPDPDTDIDIDDPFPDKDKDWDFADPDDPDDGDFIKMKIKTWCLVVLCPCVVVHVCVVRLDWSIWMWMWTDPPDTDTPDIFTWHDKDWDADPVSTIMIITMTTHPVVVVVVDDDPDDDDPPPVPPDD